Protein AF-0000000065798204 (afdb_homodimer)

Secondary structure (DSSP, 8-state):
-----EEEEEEEEEEEEEEEEESEEEEEETTEEEEEETTPPPEEEEEEEEEEEEE-GGG-EEEEEE-SEEEEEETTEEEEEESSEEEGGG--HHHHHHHHHHHHHHHHH--SHHHHHHHHHHHHHHHHHHHHHHHHHHH-/-----EEEEEEEEEEEEEEEEESEEEEEETTEEEEEETTPPPEEEEEEEEEEEEE-GGG-EEEEEE-SEEEEEETTEEEEEESSEEEGGG--HHHHHHHHHHHHHHHHH--SHHHHHHHHHHHHHHHHHHHHHHHHHHH-

Organism: Vibrio alginolyticus (NCBI:txid663)

Structure (mmCIF, N/CA/C/O backbone):
data_AF-0000000065798204-model_v1
#
loop_
_entity.id
_entity.type
_entity.pdbx_description
1 polymer 'ATP synthase epsilon chain'
#
loop_
_atom_site.group_PDB
_atom_site.id
_atom_site.type_symbol
_atom_site.label_atom_id
_atom_site.label_alt_id
_atom_site.label_comp_id
_atom_site.label_asym_id
_atom_site.label_entity_id
_atom_site.label_seq_id
_atom_site.pdbx_PDB_ins_code
_atom_site.Cartn_x
_atom_site.Cartn_y
_atom_site.Cartn_z
_atom_site.occupancy
_atom_site.B_iso_or_equiv
_atom_site.auth_seq_id
_atom_site.auth_comp_id
_atom_site.auth_asym_id
_atom_site.auth_atom_id
_atom_site.pdbx_PDB_model_num
ATOM 1 N N . MET A 1 1 ? -14.617 -29.703 9.68 1 47.91 1 MET A N 1
ATOM 2 C CA . MET A 1 1 ? -14.297 -28.656 10.641 1 47.91 1 MET A CA 1
ATOM 3 C C . MET A 1 1 ? -14.023 -27.344 9.93 1 47.91 1 MET A C 1
ATOM 5 O O . MET A 1 1 ? -13.547 -27.328 8.797 1 47.91 1 MET A O 1
ATOM 9 N N . ALA A 1 2 ? -14.711 -26.281 10.328 1 62.34 2 ALA A N 1
ATOM 10 C CA . ALA A 1 2 ? -14.625 -25.016 9.602 1 62.34 2 ALA A CA 1
ATOM 11 C C . ALA A 1 2 ? -13.18 -24.547 9.492 1 62.34 2 ALA A C 1
ATOM 13 O O . ALA A 1 2 ? -12.406 -24.672 10.438 1 62.34 2 ALA A O 1
ATOM 14 N N . ALA A 1 3 ? -12.602 -24.5 8.297 1 76.5 3 ALA A N 1
ATOM 15 C CA . ALA A 1 3 ? -11.203 -24.125 8.109 1 76.5 3 ALA A CA 1
ATOM 16 C C . ALA A 1 3 ? -10.891 -22.812 8.828 1 76.5 3 ALA A C 1
ATOM 18 O O . ALA A 1 3 ? -11.734 -21.922 8.898 1 76.5 3 ALA A O 1
ATOM 19 N N . ILE A 1 4 ? -9.828 -22.812 9.664 1 86 4 ILE A N 1
ATOM 20 C CA . ILE A 1 4 ? -9.398 -21.594 10.352 1 86 4 ILE A CA 1
ATOM 21 C C . ILE A 1 4 ? -8.898 -20.578 9.336 1 86 4 ILE A C 1
ATOM 23 O O . ILE A 1 4 ? -8.102 -20.906 8.461 1 86 4 ILE A O 1
ATOM 27 N N . THR A 1 5 ? -9.516 -19.406 9.336 1 91.5 5 THR A N 1
ATOM 28 C CA . THR A 1 5 ? -9.164 -18.375 8.375 1 91.5 5 THR A CA 1
ATOM 29 C C . THR A 1 5 ? -8.555 -17.172 9.086 1 91.5 5 THR A C 1
ATOM 31 O O . THR A 1 5 ? -8.594 -17.078 10.32 1 91.5 5 THR A O 1
ATOM 34 N N . PHE A 1 6 ? -7.867 -16.391 8.336 1 90.38 6 PHE A N 1
ATOM 35 C CA . PHE A 1 6 ? -7.355 -15.086 8.766 1 90.38 6 PHE A CA 1
ATOM 36 C C . PHE A 1 6 ? -7.512 -14.047 7.66 1 90.38 6 PHE A C 1
ATOM 38 O O . PHE A 1 6 ? -7.797 -14.398 6.512 1 90.38 6 PHE A O 1
ATOM 45 N N . HIS A 1 7 ? -7.402 -12.797 7.988 1 90.62 7 HIS A N 1
ATOM 46 C CA . HIS A 1 7 ? -7.66 -11.719 7.043 1 90.62 7 HIS A CA 1
ATOM 47 C C . HIS A 1 7 ? -6.418 -11.391 6.227 1 90.62 7 HIS A C 1
ATOM 49 O O . HIS A 1 7 ? -5.312 -11.312 6.77 1 90.62 7 HIS A O 1
ATOM 55 N N . LEU A 1 8 ? -6.598 -11.211 4.934 1 93 8 LEU A N 1
ATOM 56 C CA . LEU A 1 8 ? -5.531 -10.828 4.016 1 93 8 LEU A CA 1
ATOM 57 C C . LEU A 1 8 ? -5.922 -9.586 3.221 1 93 8 LEU A C 1
ATOM 59 O O . LEU A 1 8 ? -7.043 -9.492 2.719 1 93 8 LEU A O 1
ATOM 63 N N . ASP A 1 9 ? -4.984 -8.695 3.152 1 88.69 9 ASP A N 1
ATOM 64 C CA . ASP A 1 9 ? -5.062 -7.566 2.229 1 88.69 9 ASP A CA 1
ATOM 65 C C . ASP A 1 9 ? -3.898 -7.582 1.241 1 88.69 9 ASP A C 1
ATOM 67 O O . ASP A 1 9 ? -2.742 -7.754 1.638 1 88.69 9 ASP A O 1
ATOM 71 N N . VAL A 1 10 ? -4.215 -7.473 -0.058 1 91.38 10 VAL A N 1
ATOM 72 C CA . VAL A 1 10 ? -3.217 -7.262 -1.1 1 91.38 10 VAL A CA 1
ATOM 73 C C . VAL A 1 10 ? -3.424 -5.891 -1.742 1 91.38 10 VAL A C 1
ATOM 75 O O . VAL A 1 10 ? -4.469 -5.629 -2.34 1 91.38 10 VAL A O 1
ATOM 78 N N . VAL A 1 11 ? -2.395 -5.086 -1.608 1 85.44 11 VAL A N 1
ATOM 79 C CA . VAL A 1 11 ? -2.514 -3.697 -2.043 1 85.44 11 VAL A CA 1
ATOM 80 C C . VAL A 1 11 ? -1.451 -3.391 -3.096 1 85.44 11 VAL A C 1
ATOM 82 O O . VAL A 1 11 ? -0.302 -3.822 -2.971 1 85.44 11 VAL A O 1
ATOM 85 N N . SER A 1 12 ? -1.906 -2.846 -4.164 1 81.81 12 SER A N 1
ATOM 86 C CA . SER A 1 12 ? -0.991 -2.279 -5.148 1 81.81 12 SER A CA 1
ATOM 87 C C . SER A 1 12 ? -0.583 -0.859 -4.773 1 81.81 12 SER A C 1
ATOM 89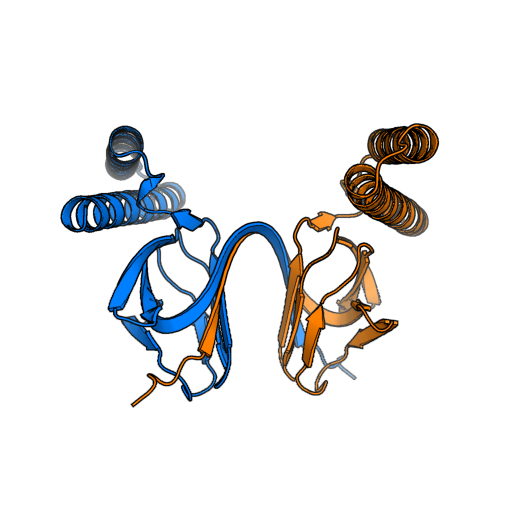 O O . SER A 1 12 ? -1.413 0.052 -4.777 1 81.81 12 SER A O 1
ATOM 91 N N . ALA A 1 13 ? 0.691 -0.908 -4.352 1 74.94 13 ALA A N 1
ATOM 92 C CA . ALA A 1 13 ? 1.221 0.387 -3.932 1 74.94 13 ALA A CA 1
ATOM 93 C C . ALA A 1 13 ? 1.792 1.156 -5.121 1 74.94 13 ALA A C 1
ATOM 95 O O . ALA A 1 13 ? 2.541 0.6 -5.926 1 74.94 13 ALA A O 1
ATOM 96 N N . GLU A 1 14 ? 1.204 2.066 -5.469 1 65.94 14 GLU A N 1
ATOM 97 C CA . GLU A 1 14 ? 1.688 2.824 -6.621 1 65.94 14 GLU A CA 1
ATOM 98 C C . GLU A 1 14 ? 3.006 3.525 -6.305 1 65.94 14 GLU A C 1
ATOM 100 O O . GLU A 1 14 ? 3.955 3.455 -7.086 1 65.94 14 GLU A O 1
ATOM 105 N N . LYS A 1 15 ? 3.008 4.176 -5.184 1 74.12 15 LYS A N 1
ATOM 106 C CA . LYS A 1 15 ? 4.176 5.008 -4.914 1 74.12 15 LYS A CA 1
ATOM 107 C C . LYS A 1 15 ? 4.492 5.043 -3.422 1 74.12 15 LYS A C 1
ATOM 109 O O . LYS A 1 15 ? 3.586 5.152 -2.594 1 74.12 15 LYS A O 1
ATOM 114 N N . LYS A 1 16 ? 5.734 4.723 -3.131 1 78.94 16 LYS A N 1
ATOM 115 C CA . LYS A 1 16 ? 6.23 5.031 -1.792 1 78.94 16 LYS A CA 1
ATOM 116 C C . LYS A 1 16 ? 6.527 6.52 -1.648 1 78.94 16 LYS A C 1
ATOM 118 O O . LYS A 1 16 ? 7.566 7 -2.111 1 78.94 16 LYS A O 1
ATOM 123 N N . ILE A 1 17 ? 5.727 7.199 -0.927 1 86.12 17 ILE A N 1
ATOM 124 C CA . ILE A 1 17 ? 5.816 8.648 -0.823 1 86.12 17 ILE A CA 1
ATOM 125 C C . ILE A 1 17 ? 6.902 9.031 0.183 1 86.12 17 ILE A C 1
ATOM 127 O O . ILE A 1 17 ? 7.566 10.055 0.034 1 86.12 17 ILE A O 1
ATOM 131 N N . PHE A 1 18 ? 7.062 8.141 1.196 1 89.62 18 PHE A N 1
ATOM 132 C CA . PHE A 1 18 ? 8.055 8.367 2.24 1 89.62 18 PHE A CA 1
ATOM 133 C C . PHE A 1 18 ? 8.555 7.039 2.803 1 89.62 18 PHE A C 1
ATOM 135 O O . PHE A 1 18 ? 7.777 6.105 2.998 1 89.62 18 PHE A O 1
ATOM 142 N N . SER A 1 19 ? 9.828 6.953 2.996 1 88.75 19 SER A N 1
ATOM 143 C CA . SER A 1 19 ? 10.469 5.844 3.695 1 88.75 19 SER A CA 1
ATOM 144 C C . SER A 1 19 ? 11.734 6.301 4.414 1 88.75 19 SER A C 1
ATOM 146 O O . SER A 1 19 ? 12.688 6.746 3.777 1 88.75 19 SER A O 1
ATOM 148 N N . GLY A 1 20 ? 11.648 6.199 5.738 1 88.75 20 GLY A N 1
ATOM 149 C CA . GLY A 1 20 ? 12.82 6.656 6.469 1 88.75 20 GLY A CA 1
ATOM 150 C C . GLY A 1 20 ? 12.617 6.668 7.973 1 88.75 20 GLY A C 1
ATOM 151 O O . GLY A 1 20 ? 11.586 6.223 8.469 1 88.75 20 GLY A O 1
ATOM 152 N N . ARG A 1 21 ? 13.688 7.133 8.68 1 90.94 21 ARG A N 1
ATOM 153 C CA . ARG A 1 21 ? 13.656 7.246 10.133 1 90.94 21 ARG A CA 1
ATOM 154 C C . ARG A 1 21 ? 12.984 8.547 10.562 1 90.94 21 ARG A C 1
ATOM 156 O O . ARG A 1 21 ? 13.211 9.602 9.961 1 90.94 21 ARG A O 1
ATOM 163 N N . VAL A 1 22 ? 12.109 8.406 11.586 1 95.44 22 VAL A N 1
ATOM 164 C CA . VAL A 1 22 ? 11.398 9.586 12.062 1 95.44 22 VAL A CA 1
ATOM 165 C C . VAL A 1 22 ? 11.398 9.609 13.586 1 95.44 22 VAL A C 1
ATOM 167 O O . VAL A 1 22 ? 11.5 8.562 14.234 1 95.44 22 VAL A O 1
ATOM 170 N N . GLU A 1 23 ? 11.328 10.766 14.125 1 95 23 GLU A N 1
ATOM 171 C CA . GLU A 1 23 ? 11.156 10.906 15.562 1 95 23 GLU A CA 1
ATOM 172 C C . GLU A 1 23 ? 9.695 10.688 15.969 1 95 23 GLU A C 1
ATOM 174 O O . GLU A 1 23 ? 9.422 10.023 16.969 1 95 23 GLU A O 1
ATOM 179 N N . THR A 1 24 ? 8.828 11.297 15.203 1 95.44 24 THR A N 1
ATOM 180 C CA . THR A 1 24 ? 7.395 11.172 15.445 1 95.44 24 THR A CA 1
ATOM 181 C C . THR A 1 24 ? 6.609 11.344 14.148 1 95.44 24 THR A C 1
ATOM 183 O O . THR A 1 24 ? 7.137 11.852 13.164 1 95.44 24 THR A O 1
ATOM 186 N N . PHE A 1 25 ? 5.449 10.805 14.156 1 96.5 25 PHE A N 1
ATOM 187 C CA . PHE A 1 25 ? 4.48 11.242 13.156 1 96.5 25 PHE A CA 1
ATOM 188 C C . PHE A 1 25 ? 3.072 11.25 13.742 1 96.5 25 PHE A C 1
ATOM 190 O O . PHE A 1 25 ? 2.812 10.617 14.766 1 96.5 25 PHE A O 1
ATOM 197 N N . GLN A 1 26 ? 2.256 12.094 13.086 1 96.25 26 GLN A N 1
ATOM 198 C CA . GLN A 1 26 ? 0.856 12.234 13.477 1 96.25 26 GLN A CA 1
ATOM 199 C C . GLN A 1 26 ? -0.07 11.938 12.297 1 96.25 26 GLN A C 1
ATOM 201 O O . GLN A 1 26 ? 0.212 12.328 11.164 1 96.25 26 GLN A O 1
ATOM 206 N N . VAL A 1 27 ? -1.134 11.312 12.602 1 95.69 27 VAL A N 1
ATOM 207 C CA . VAL A 1 27 ? -2.139 11.008 11.586 1 95.69 27 VAL A CA 1
ATOM 208 C C . VAL A 1 27 ? -3.529 11.016 12.219 1 95.69 27 VAL A C 1
ATOM 210 O O . VAL A 1 27 ? -3.666 10.852 13.43 1 95.69 27 VAL A O 1
ATOM 213 N N . THR A 1 28 ? -4.477 11.25 11.398 1 91.31 28 THR A N 1
ATOM 214 C CA . THR A 1 28 ? -5.84 11.258 11.914 1 91.31 28 THR A CA 1
ATOM 215 C C . THR A 1 28 ? -6.484 9.883 11.758 1 91.31 28 THR A C 1
ATOM 217 O O . THR A 1 28 ? -6.828 9.477 10.641 1 91.31 28 THR A O 1
ATOM 220 N N . GLY A 1 29 ? -6.664 9.25 12.883 1 90.44 29 GLY A N 1
ATOM 221 C CA . GLY A 1 29 ? -7.355 7.969 12.875 1 90.44 29 GLY A CA 1
ATOM 222 C C . GLY A 1 29 ? -8.867 8.109 12.914 1 90.44 29 GLY A C 1
ATOM 223 O O . GLY A 1 29 ? -9.391 9.211 13.055 1 90.44 29 GLY A O 1
ATOM 224 N N . SER A 1 30 ? -9.516 6.941 12.82 1 85.19 30 SER A N 1
ATOM 225 C CA . SER A 1 30 ? -10.977 6.914 12.852 1 85.19 30 SER A CA 1
ATOM 226 C C . SER A 1 30 ? -11.508 7.43 14.188 1 85.19 30 SER A C 1
ATOM 228 O O . SER A 1 30 ? -12.586 8.023 14.242 1 85.19 30 SER A O 1
ATOM 230 N N . GLU A 1 31 ? -10.688 7.23 15.188 1 85.19 31 GLU A N 1
ATOM 231 C CA . GLU A 1 31 ? -11.148 7.617 16.516 1 85.19 31 GLU A CA 1
ATOM 232 C C . GLU A 1 31 ? -10.508 8.93 16.969 1 85.19 31 GLU A C 1
ATOM 234 O O . GLU A 1 31 ? -10.703 9.367 18.094 1 85.19 31 GLU A O 1
ATOM 239 N N . GLY A 1 32 ? -9.766 9.461 16.125 1 87.75 32 GLY A N 1
ATOM 240 C CA . GLY A 1 32 ? -9.133 10.727 16.469 1 87.75 32 GLY A CA 1
ATOM 241 C C . GLY A 1 32 ? -7.691 10.82 16.016 1 87.75 32 GLY A C 1
ATOM 242 O O . GLY A 1 32 ? -7.23 10 15.219 1 87.75 32 GLY A O 1
ATOM 243 N N . GLU A 1 33 ? -7.094 11.805 16.594 1 91.19 33 GLU A N 1
ATOM 244 C CA . GLU A 1 33 ? -5.707 12.07 16.234 1 91.19 33 GLU A CA 1
ATOM 245 C C . GLU A 1 33 ? -4.758 11.109 16.938 1 91.19 33 GLU A C 1
ATOM 247 O O . GLU A 1 33 ? -4.891 10.875 18.141 1 91.19 33 GLU A O 1
ATOM 252 N N . LEU A 1 34 ? -3.809 10.602 16.234 1 93.94 34 LEU A N 1
ATOM 253 C CA . LEU A 1 34 ? -2.795 9.695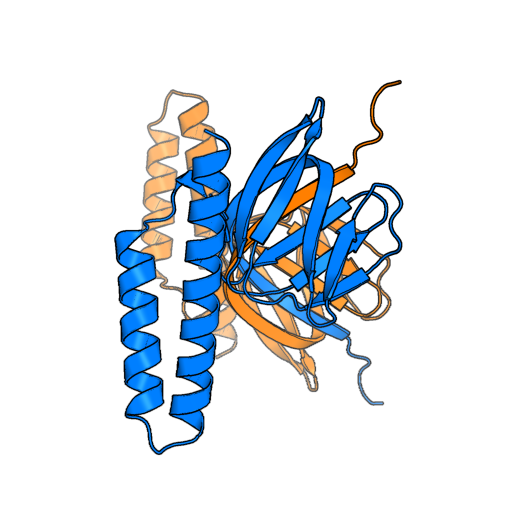 16.766 1 93.94 34 LEU A CA 1
ATOM 254 C C . LEU A 1 34 ? -1.406 10.32 16.672 1 93.94 34 LEU A C 1
ATOM 256 O O . LEU A 1 34 ? -0.981 10.75 15.594 1 93.94 34 LEU A O 1
ATOM 260 N N . GLY A 1 35 ? -0.744 10.445 17.734 1 95.12 35 GLY A N 1
ATOM 261 C CA . GLY A 1 35 ? 0.666 10.797 17.797 1 95.12 35 GLY A CA 1
ATOM 262 C C . GLY A 1 35 ? 1.561 9.617 18.125 1 95.12 35 GLY A C 1
ATOM 263 O O . GLY A 1 35 ? 1.497 9.078 19.234 1 95.12 35 GLY A O 1
ATOM 264 N N . ILE A 1 36 ? 2.361 9.258 17.234 1 95.19 36 ILE A N 1
ATOM 265 C CA . ILE A 1 36 ? 3.123 8.016 17.359 1 95.19 36 ILE A CA 1
ATOM 266 C C . ILE A 1 36 ? 4.598 8.344 17.594 1 95.19 36 ILE A C 1
ATOM 268 O O . ILE A 1 36 ? 5.172 9.188 16.906 1 95.19 36 ILE A O 1
ATOM 272 N N . PHE A 1 37 ? 5.18 7.664 18.547 1 92.62 37 PHE A N 1
ATOM 273 C CA . PHE A 1 37 ? 6.598 7.723 18.906 1 92.62 37 PHE A CA 1
ATOM 274 C C . PHE A 1 37 ? 7.203 6.324 18.938 1 92.62 37 PHE A C 1
ATOM 276 O O . PHE A 1 37 ? 6.484 5.328 18.844 1 92.62 37 PHE A O 1
ATOM 283 N N . HIS A 1 38 ? 8.492 6.281 18.969 1 90.75 38 HIS A N 1
ATOM 284 C CA . HIS A 1 38 ? 9.148 4.992 19.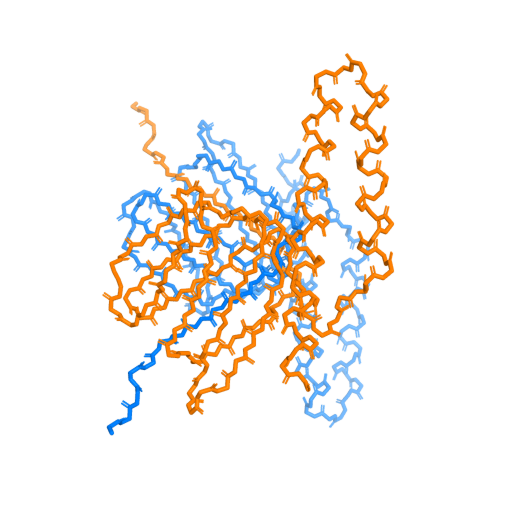141 1 90.75 38 HIS A CA 1
ATOM 285 C C . HIS A 1 38 ? 8.602 4.25 20.359 1 90.75 38 HIS A C 1
ATOM 287 O O . HIS A 1 38 ? 8.359 4.855 21.406 1 90.75 38 HIS A O 1
ATOM 293 N N . GLY A 1 39 ? 8.414 2.916 20.266 1 89.62 39 GLY A N 1
ATOM 294 C CA . GLY A 1 39 ? 7.934 2.104 21.375 1 89.62 39 GLY A CA 1
ATOM 295 C C . GLY A 1 39 ? 6.426 2.121 21.516 1 89.62 39 GLY A C 1
ATOM 296 O O . GLY A 1 39 ? 5.883 1.621 22.5 1 89.62 39 GLY A O 1
ATOM 297 N N . HIS A 1 40 ? 5.805 2.725 20.594 1 90.88 40 HIS A N 1
ATOM 298 C CA . HIS A 1 40 ? 4.348 2.746 20.625 1 90.88 40 HIS A CA 1
ATOM 299 C C . HIS A 1 40 ? 3.773 1.334 20.625 1 90.88 40 HIS A C 1
ATOM 301 O O . HIS A 1 40 ? 4.305 0.448 19.953 1 90.88 40 HIS A O 1
ATOM 307 N N . THR A 1 41 ? 2.715 1.159 21.328 1 90.25 41 THR A N 1
ATOM 308 C CA . THR A 1 41 ? 2.033 -0.131 21.344 1 90.25 41 THR A CA 1
ATOM 309 C C . THR A 1 41 ? 1.522 -0.494 19.953 1 90.25 41 THR A C 1
ATOM 311 O O . THR A 1 41 ? 1.086 0.377 19.203 1 90.25 41 THR A O 1
ATOM 314 N N . PRO A 1 42 ? 1.6 -1.752 19.656 1 87.31 42 PRO A N 1
ATOM 315 C CA . PRO A 1 42 ? 1.083 -2.182 18.359 1 87.31 42 PRO A CA 1
ATOM 316 C C . PRO A 1 42 ? -0.36 -1.742 18.109 1 87.31 42 PRO A C 1
ATOM 318 O O . PRO A 1 42 ? -1.177 -1.77 19.031 1 87.31 42 PRO A O 1
ATOM 321 N N . LEU A 1 43 ? -0.591 -1.279 16.891 1 83.94 43 LEU A N 1
ATOM 322 C CA . LEU A 1 43 ? -1.916 -0.78 16.547 1 83.94 43 LEU A CA 1
ATOM 323 C C . LEU A 1 43 ? -2.172 -0.922 15.047 1 83.94 43 LEU A C 1
ATOM 325 O O . LEU A 1 43 ? -1.269 -0.709 14.242 1 83.94 43 LEU A O 1
ATOM 329 N N . LEU A 1 44 ? -3.363 -1.387 14.688 1 83.12 44 LEU A N 1
ATOM 330 C CA . LEU A 1 44 ? -3.883 -1.377 13.328 1 83.12 44 LEU A CA 1
ATOM 331 C C . LEU A 1 44 ? -5.238 -0.679 13.266 1 83.12 44 LEU A C 1
ATOM 333 O O . LEU A 1 44 ? -6.195 -1.117 13.906 1 83.12 44 LEU A O 1
ATOM 337 N N . THR A 1 45 ? -5.297 0.421 12.57 1 86.69 45 THR A N 1
ATOM 338 C CA . THR A 1 45 ? -6.555 1.159 12.547 1 86.69 45 THR A CA 1
ATOM 339 C C . THR A 1 45 ? -6.73 1.884 11.211 1 86.69 45 THR A C 1
ATOM 341 O O . THR A 1 45 ? -5.75 2.145 10.508 1 86.69 45 THR A O 1
ATOM 344 N N . ALA A 1 46 ? -8 2.158 10.945 1 87.31 46 ALA A N 1
ATOM 345 C CA . ALA A 1 46 ? -8.312 2.965 9.766 1 87.31 46 ALA A CA 1
ATOM 346 C C . ALA A 1 46 ? -7.973 4.434 10.008 1 87.31 46 ALA A C 1
ATOM 348 O O . ALA A 1 46 ? -7.996 4.906 11.141 1 87.31 46 ALA A O 1
ATOM 349 N N . ILE A 1 47 ? -7.605 5.129 8.961 1 90.56 47 ILE A N 1
ATOM 350 C CA . ILE A 1 47 ? -7.355 6.566 9.047 1 90.56 47 ILE A CA 1
ATOM 351 C C . ILE A 1 47 ? -8.32 7.309 8.125 1 90.56 47 ILE A C 1
ATOM 353 O O . ILE A 1 47 ? -8.727 6.781 7.09 1 90.56 47 ILE A O 1
ATOM 357 N N . LYS A 1 48 ? -8.68 8.508 8.5 1 87.94 48 LYS A N 1
ATOM 358 C CA . LYS A 1 48 ? -9.539 9.406 7.727 1 87.94 48 LYS A CA 1
ATOM 359 C C . LYS A 1 48 ? -8.719 10.289 6.789 1 87.94 48 LYS A C 1
ATOM 361 O O . LYS A 1 48 ? -7.5 10.398 6.941 1 87.94 48 LYS A O 1
ATOM 366 N N . PRO A 1 49 ? -9.492 10.805 5.727 1 89.06 49 PRO A N 1
ATOM 367 C CA . PRO A 1 49 ? -8.758 11.797 4.941 1 89.06 49 PRO A CA 1
ATOM 368 C C . PRO A 1 49 ? -8.125 12.883 5.805 1 89.06 49 PRO A C 1
ATOM 370 O O . PRO A 1 49 ? -8.75 13.375 6.746 1 89.06 49 PRO A O 1
ATOM 373 N N . GLY A 1 50 ? -6.938 13.219 5.562 1 90.88 50 GLY A N 1
ATOM 374 C CA . GLY A 1 50 ? -6.18 14.18 6.348 1 90.88 50 GLY A CA 1
ATOM 375 C C . GLY A 1 50 ? -4.723 14.258 5.941 1 90.88 50 GLY A C 1
ATOM 376 O O . GLY A 1 50 ? -4.406 14.336 4.754 1 90.88 50 GLY A O 1
ATOM 377 N N . MET A 1 51 ? -3.893 14.352 6.992 1 90.69 51 MET A N 1
ATOM 378 C CA . MET A 1 51 ? -2.467 14.484 6.707 1 90.69 51 MET A CA 1
ATOM 379 C C . MET A 1 51 ? -1.641 13.578 7.613 1 90.69 51 MET A C 1
ATOM 381 O O . MET A 1 51 ? -2.1 13.18 8.688 1 90.69 51 MET A O 1
ATOM 385 N N . VAL A 1 52 ? -0.521 13.203 7.148 1 95.19 52 VAL A N 1
ATOM 386 C CA . VAL A 1 52 ? 0.564 12.656 7.953 1 95.19 52 VAL A CA 1
ATOM 387 C C . VAL A 1 52 ? 1.634 13.719 8.18 1 95.19 52 VAL A C 1
ATOM 389 O O . VAL A 1 52 ? 2.303 14.148 7.234 1 95.19 52 VAL A O 1
ATOM 392 N N . ARG A 1 53 ? 1.736 14.141 9.383 1 94.62 53 ARG A N 1
ATOM 393 C CA . ARG A 1 53 ? 2.801 15.078 9.742 1 94.62 53 ARG A CA 1
ATOM 394 C C . ARG A 1 53 ? 4.012 14.336 10.297 1 94.62 53 ARG A C 1
ATOM 396 O O . ARG A 1 53 ? 3.932 13.695 11.352 1 94.62 53 ARG A O 1
ATOM 403 N N . ILE A 1 54 ? 5.066 14.445 9.664 1 95.62 54 ILE A N 1
ATOM 404 C CA . ILE A 1 54 ? 6.281 13.703 9.984 1 95.62 54 ILE A CA 1
ATOM 405 C C . ILE A 1 54 ? 7.32 14.648 10.586 1 95.62 54 ILE A C 1
ATOM 407 O O . ILE A 1 54 ? 7.562 15.734 10.047 1 95.62 54 ILE A O 1
ATOM 411 N N . VAL A 1 55 ? 7.855 14.242 11.664 1 95.06 55 VAL A N 1
ATOM 412 C CA . VAL A 1 55 ? 9 14.945 12.242 1 95.06 55 VAL A CA 1
ATOM 413 C C . VAL A 1 55 ? 10.242 14.062 12.164 1 95.06 55 VAL A C 1
ATOM 415 O O . VAL A 1 55 ? 10.305 13.008 12.797 1 95.06 55 VAL A O 1
ATOM 418 N N . LYS A 1 56 ? 11.109 14.523 11.383 1 93.06 56 LYS A N 1
ATOM 419 C CA . LYS A 1 56 ? 12.367 13.805 11.195 1 93.06 56 LYS A CA 1
ATOM 420 C C . LYS A 1 56 ? 13.375 14.172 12.281 1 93.06 56 LYS A C 1
ATOM 422 O O . LYS A 1 56 ? 13.055 14.922 13.203 1 93.06 56 LYS A O 1
ATOM 427 N N . GLN A 1 57 ? 14.484 13.422 12.055 1 86.88 57 GLN A N 1
ATOM 428 C CA . GLN A 1 57 ? 15.562 13.781 12.961 1 86.88 57 GLN A CA 1
ATOM 429 C C . GLN A 1 57 ? 15.938 15.258 12.812 1 86.88 57 GLN A C 1
ATOM 431 O O . GLN A 1 57 ? 15.859 15.812 11.719 1 86.88 57 GLN A O 1
ATOM 436 N N . HIS A 1 58 ? 16.281 16.031 13.859 1 85.5 58 HIS A N 1
ATOM 437 C CA . HIS A 1 58 ? 16.734 17.422 13.914 1 85.5 58 HIS A CA 1
ATOM 438 C C . HIS A 1 58 ? 15.57 18.391 13.711 1 85.5 58 HIS A C 1
ATOM 440 O O . HIS A 1 58 ? 15.773 19.547 13.328 1 85.5 58 HIS A O 1
ATOM 446 N N . GLY A 1 59 ? 14.383 17.938 13.633 1 85.56 59 GLY A N 1
ATOM 447 C CA . GLY A 1 59 ? 13.219 18.812 13.734 1 85.56 59 GLY A CA 1
ATOM 448 C C . GLY A 1 59 ? 12.602 19.141 12.383 1 85.56 59 GLY A C 1
ATOM 449 O O . GLY A 1 59 ? 11.609 19.859 12.312 1 85.56 59 GLY A O 1
ATOM 450 N N . HIS A 1 60 ? 13.164 18.609 11.289 1 88.81 60 HIS A N 1
ATOM 451 C CA . HIS A 1 60 ? 12.578 18.859 9.977 1 88.81 60 HIS A CA 1
ATOM 452 C C . HIS A 1 60 ? 11.203 18.203 9.852 1 88.81 60 HIS A C 1
ATOM 454 O O . HIS A 1 60 ? 11.047 17.016 10.195 1 88.81 60 HIS A O 1
ATOM 460 N N . GLU A 1 61 ? 10.242 19 9.359 1 91.56 61 GLU A N 1
ATOM 461 C CA . GLU A 1 61 ? 8.875 18.516 9.242 1 91.56 61 GLU A CA 1
ATOM 462 C C . GLU A 1 61 ? 8.484 18.297 7.785 1 91.56 61 GLU A C 1
ATOM 464 O O . GLU A 1 61 ? 8.898 19.062 6.91 1 91.56 61 GLU A O 1
ATOM 469 N N . GLU A 1 62 ? 7.77 17.266 7.547 1 91.94 62 GLU A N 1
ATOM 470 C CA . GLU A 1 62 ? 7.156 17 6.25 1 91.94 62 GLU A CA 1
ATOM 471 C C . GLU A 1 62 ? 5.676 16.656 6.402 1 91.94 62 GLU A C 1
ATOM 473 O O . GLU A 1 62 ? 5.281 15.969 7.348 1 91.94 62 GLU A O 1
ATOM 478 N N . ILE A 1 63 ? 4.875 17.188 5.504 1 92.06 63 ILE A N 1
ATOM 479 C CA . ILE A 1 63 ? 3.436 16.938 5.543 1 92.06 63 ILE A CA 1
ATOM 480 C C . ILE A 1 63 ? 3.004 16.203 4.281 1 92.06 63 ILE A C 1
ATOM 482 O O . ILE A 1 63 ? 3.348 16.594 3.168 1 92.06 63 ILE A O 1
ATOM 486 N N . ILE A 1 64 ? 2.309 15.141 4.488 1 92.81 64 ILE A N 1
ATOM 487 C CA . ILE A 1 64 ? 1.782 14.328 3.398 1 92.81 64 ILE A CA 1
ATOM 488 C C . ILE A 1 64 ? 0.26 14.25 3.502 1 92.81 64 ILE A C 1
ATOM 490 O O . ILE A 1 64 ? -0.282 13.961 4.57 1 92.81 64 ILE A O 1
ATOM 494 N N . TYR A 1 65 ? -0.406 14.539 2.455 1 90.94 65 TYR A N 1
ATOM 495 C CA . TYR A 1 65 ? -1.844 14.305 2.363 1 90.94 65 TYR A CA 1
ATOM 496 C C . TYR A 1 65 ? -2.15 12.82 2.234 1 90.94 65 TYR A C 1
ATOM 498 O O . TYR A 1 65 ? -1.471 12.102 1.499 1 90.94 65 TYR A O 1
ATOM 506 N N . VAL A 1 66 ? -3.164 12.375 2.938 1 91.12 66 VAL A N 1
ATOM 507 C CA . VAL A 1 66 ? -3.697 11.031 2.738 1 91.12 66 VAL A CA 1
ATOM 508 C C . VAL A 1 66 ? -5.219 11.094 2.602 1 91.12 66 VAL A C 1
ATOM 510 O O . VAL A 1 66 ? -5.879 11.859 3.309 1 91.12 66 VAL A O 1
ATOM 513 N N . SER A 1 67 ? -5.805 10.359 1.669 1 87.31 67 SER A N 1
ATOM 514 C CA . SER A 1 67 ? -7.242 10.383 1.419 1 87.31 67 SER A CA 1
ATOM 515 C C . SER A 1 67 ? -7.977 9.391 2.314 1 87.31 67 SER A C 1
ATOM 517 O O . SER A 1 67 ? -9.195 9.266 2.24 1 87.31 67 SER A O 1
ATOM 519 N N . GLY A 1 68 ? -7.336 8.703 3.076 1 87.44 68 GLY A N 1
ATOM 520 C CA . GLY A 1 68 ? -7.797 7.59 3.895 1 87.44 68 GLY A CA 1
ATOM 521 C C . GLY A 1 68 ? -6.918 6.359 3.781 1 87.44 68 GLY A C 1
ATOM 522 O O . GLY A 1 68 ? -5.816 6.426 3.229 1 87.44 68 GLY A O 1
ATOM 523 N N . GLY A 1 69 ? -7.359 5.297 4.531 1 86.19 69 GLY A N 1
ATOM 524 C CA . GLY A 1 69 ? -6.586 4.07 4.484 1 86.19 69 GLY A CA 1
ATOM 525 C C . GLY A 1 69 ? -6.406 3.426 5.848 1 86.19 69 GLY A C 1
ATOM 526 O O . GLY A 1 69 ? -7.336 3.4 6.656 1 86.19 69 GLY A O 1
ATOM 527 N N . MET A 1 70 ? -5.129 2.811 5.961 1 85.12 70 MET A N 1
ATOM 528 C CA . MET A 1 70 ? -4.816 2.111 7.203 1 85.12 70 MET A CA 1
ATOM 529 C C . MET A 1 70 ? -3.414 2.469 7.688 1 85.12 70 MET A C 1
ATOM 531 O O . MET A 1 70 ? -2.539 2.801 6.887 1 85.12 70 MET A O 1
ATOM 535 N N . VAL A 1 71 ? -3.307 2.348 9.055 1 88.81 71 VAL A N 1
ATOM 536 C CA . VAL A 1 71 ? -1.976 2.502 9.633 1 88.81 71 VAL A CA 1
ATOM 537 C C . VAL A 1 71 ? -1.668 1.317 10.547 1 88.81 71 VAL A C 1
ATOM 539 O O . VAL A 1 71 ? -2.539 0.853 11.289 1 88.81 71 VAL A O 1
ATOM 542 N N . GLU A 1 72 ? -0.548 0.791 10.281 1 85.12 72 GLU A N 1
ATOM 543 C CA . GLU A 1 72 ? -0.026 -0.263 11.141 1 85.12 72 GLU A CA 1
ATOM 544 C C . GLU A 1 72 ? 1.184 0.222 11.938 1 85.12 72 GLU A C 1
ATOM 546 O O . GLU A 1 72 ? 2.168 0.686 11.359 1 85.12 72 GLU A O 1
ATOM 551 N N . ILE A 1 73 ? 1.065 0.053 13.273 1 89.75 73 ILE A N 1
ATOM 552 C CA . ILE A 1 73 ? 2.125 0.503 14.172 1 89.75 73 ILE A CA 1
ATOM 553 C C . ILE A 1 73 ? 2.697 -0.69 14.93 1 89.75 73 ILE A C 1
ATOM 555 O O . ILE A 1 73 ? 1.95 -1.484 15.508 1 89.75 73 ILE A O 1
ATOM 559 N N . GLN A 1 74 ? 3.949 -0.837 14.82 1 82.5 74 GLN A N 1
ATOM 560 C CA . GLN A 1 74 ? 4.75 -1.708 15.68 1 82.5 74 GLN A CA 1
ATOM 561 C C . GLN A 1 74 ? 5.82 -0.915 16.422 1 82.5 74 GLN A C 1
ATOM 563 O O . GLN A 1 74 ? 6.133 0.218 16.047 1 82.5 74 GLN A O 1
ATOM 568 N N . PRO A 1 75 ? 6.301 -1.382 17.531 1 84.69 75 PRO A N 1
ATOM 569 C CA . PRO A 1 75 ? 7.246 -0.626 18.359 1 84.69 75 PRO A CA 1
ATOM 570 C C . PRO A 1 75 ? 8.422 -0.077 17.562 1 84.69 75 PRO A C 1
ATOM 572 O O . PRO A 1 75 ? 8.914 1.016 17.844 1 84.69 75 PRO A O 1
ATOM 575 N N . GLY A 1 76 ? 8.859 -0.694 16.484 1 84.69 76 GLY A N 1
ATOM 576 C CA . GLY A 1 76 ? 10.039 -0.238 15.773 1 84.69 76 GLY A CA 1
ATOM 577 C C . GLY A 1 76 ? 9.742 0.222 14.359 1 84.69 76 GLY A C 1
ATOM 578 O O . GLY A 1 76 ? 10.625 0.727 13.664 1 84.69 76 GLY A O 1
ATOM 579 N N . THR A 1 77 ? 8.508 0.083 14.008 1 87.06 77 THR A N 1
ATOM 580 C CA . THR A 1 77 ? 8.172 0.439 12.641 1 87.06 77 THR A CA 1
ATOM 581 C C . THR A 1 77 ? 6.688 0.785 12.516 1 87.06 77 THR A C 1
ATOM 583 O O . THR A 1 77 ? 5.879 0.364 13.352 1 87.06 77 THR A O 1
ATOM 586 N N . ALA A 1 78 ? 6.43 1.667 11.547 1 92.12 78 ALA A N 1
ATOM 587 C CA . ALA A 1 78 ? 5.047 1.999 11.203 1 92.12 78 ALA A CA 1
ATOM 588 C C . ALA A 1 78 ? 4.863 2.082 9.688 1 92.12 78 ALA A C 1
ATOM 590 O O . ALA A 1 78 ? 5.777 2.49 8.969 1 92.12 78 ALA A O 1
ATOM 591 N N . THR A 1 79 ? 3.66 1.701 9.281 1 87.81 79 THR A N 1
ATOM 592 C CA . THR A 1 79 ? 3.322 1.794 7.863 1 87.81 79 THR A CA 1
ATOM 593 C C . THR A 1 79 ? 1.95 2.438 7.676 1 87.81 79 THR A C 1
ATOM 595 O O . THR A 1 79 ? 0.957 1.965 8.234 1 87.81 79 THR A O 1
ATOM 598 N N . VAL A 1 80 ? 1.957 3.492 6.934 1 91.31 80 VAL A N 1
ATOM 599 C CA . VAL A 1 80 ? 0.71 4.109 6.492 1 91.31 80 VAL A CA 1
ATOM 600 C C . VAL A 1 80 ? 0.38 3.652 5.074 1 91.31 80 VAL A C 1
ATOM 602 O O . VAL A 1 80 ? 1.093 3.988 4.125 1 91.31 80 VAL A O 1
ATOM 605 N N . LEU A 1 81 ? -0.656 2.91 4.98 1 85.69 81 LEU A N 1
ATOM 606 C CA . LEU A 1 81 ? -1.197 2.502 3.688 1 85.69 81 LEU A CA 1
ATOM 607 C C . LEU A 1 81 ? -2.383 3.377 3.295 1 85.69 81 LEU A C 1
ATOM 609 O O . LEU A 1 81 ? -3.521 3.094 3.674 1 85.69 81 LEU A O 1
ATOM 613 N N . ALA A 1 82 ? -2.076 4.309 2.41 1 86.75 82 ALA A N 1
ATOM 614 C CA . ALA A 1 82 ? -3.111 5.277 2.057 1 86.75 82 ALA A CA 1
ATOM 615 C C . ALA A 1 82 ? -3.721 4.957 0.695 1 86.75 82 ALA A C 1
ATOM 617 O O . ALA A 1 82 ? -3.01 4.559 -0.231 1 86.75 82 ALA A O 1
ATOM 618 N N . ASP A 1 83 ? -4.996 5.18 0.601 1 81.06 83 ASP A N 1
ATOM 619 C CA . ASP A 1 83 ? -5.621 5.062 -0.712 1 81.06 83 ASP A CA 1
ATOM 620 C C . ASP A 1 83 ? -4.934 5.965 -1.732 1 81.06 83 ASP A C 1
ATOM 622 O O . ASP A 1 83 ? -4.703 5.559 -2.873 1 81.06 83 ASP A O 1
ATOM 626 N N . THR A 1 84 ? -4.723 7.16 -1.271 1 80.81 84 THR A N 1
ATOM 627 C CA . THR A 1 84 ? -3.9 8.125 -1.99 1 80.81 84 THR A CA 1
ATOM 628 C C . THR A 1 84 ? -3.016 8.914 -1.024 1 80.81 84 THR A C 1
ATOM 630 O O . THR A 1 84 ? -3.469 9.32 0.045 1 80.81 84 THR A O 1
ATOM 633 N N . ALA A 1 85 ? -1.763 9.023 -1.389 1 88.56 85 ALA A N 1
ATOM 634 C CA . ALA A 1 85 ? -0.827 9.859 -0.643 1 88.56 85 ALA A CA 1
ATOM 635 C C . ALA A 1 85 ? -0.081 10.812 -1.572 1 88.56 85 ALA A C 1
ATOM 637 O O . ALA A 1 85 ? 0.412 10.406 -2.625 1 88.56 85 ALA A O 1
ATOM 638 N N . ILE A 1 86 ? -0.101 12.109 -1.179 1 85.5 86 ILE A N 1
ATOM 639 C CA . ILE A 1 86 ? 0.569 13.133 -1.973 1 85.5 86 ILE A CA 1
ATOM 640 C C . ILE A 1 86 ? 1.354 14.062 -1.055 1 85.5 86 ILE A C 1
ATOM 642 O O . ILE A 1 86 ? 0.826 14.547 -0.05 1 85.5 86 ILE A O 1
ATOM 646 N N . ARG A 1 87 ? 2.592 14.281 -1.457 1 90.31 87 ARG A N 1
ATOM 647 C CA . ARG A 1 87 ? 3.354 15.258 -0.693 1 90.31 87 ARG A CA 1
ATOM 648 C C . ARG A 1 87 ? 2.684 16.625 -0.741 1 90.31 87 ARG A C 1
ATOM 650 O O . ARG A 1 87 ? 2.188 17.047 -1.789 1 90.31 87 ARG A O 1
ATOM 657 N N . GLY A 1 88 ? 2.678 17.266 0.433 1 87.62 88 GLY A N 1
ATOM 658 C CA . GLY A 1 88 ? 2.049 18.578 0.506 1 87.62 88 GLY A CA 1
ATOM 659 C C . GLY A 1 88 ? 2.52 19.531 -0.58 1 87.62 88 GLY A C 1
ATOM 660 O O . GLY A 1 88 ? 1.716 20.266 -1.162 1 87.62 88 GLY A O 1
ATOM 661 N N . GLU A 1 89 ? 3.82 19.469 -0.92 1 84.88 89 GLU A N 1
ATOM 662 C CA . GLU A 1 89 ? 4.422 20.375 -1.898 1 84.88 89 GLU A CA 1
ATOM 663 C C . GLU A 1 89 ? 3.934 20.062 -3.311 1 84.88 89 GLU A C 1
ATOM 665 O O . GLU A 1 89 ? 4.066 20.891 -4.215 1 84.88 89 GLU A O 1
ATOM 670 N N . GLU A 1 90 ? 3.354 18.938 -3.494 1 84.81 90 GLU A N 1
ATOM 671 C CA . GLU A 1 90 ? 2.932 18.5 -4.824 1 84.81 90 GLU A CA 1
ATOM 672 C C . GLU A 1 90 ? 1.438 18.734 -5.027 1 84.81 90 GLU A C 1
ATOM 674 O O . GLU A 1 90 ? 0.919 18.531 -6.129 1 84.81 90 GLU A O 1
ATOM 679 N N . LEU A 1 91 ? 0.772 19.156 -4.004 1 85.12 91 LEU A N 1
ATOM 680 C CA . LEU A 1 91 ? -0.665 19.391 -4.098 1 85.12 91 LEU A CA 1
ATOM 681 C C . LEU A 1 91 ? -0.957 20.672 -4.859 1 85.12 91 LEU A C 1
ATOM 683 O O . LEU A 1 91 ? -0.215 21.656 -4.742 1 85.12 91 LEU A O 1
ATOM 687 N N . ASP A 1 92 ? -1.95 20.516 -5.621 1 81.31 92 ASP A N 1
ATOM 688 C CA . ASP A 1 92 ? -2.428 21.656 -6.402 1 81.31 92 ASP A CA 1
ATOM 689 C C . ASP A 1 92 ? -3.631 22.312 -5.73 1 81.31 92 ASP A C 1
ATOM 691 O O . ASP A 1 92 ? -4.738 21.781 -5.77 1 81.31 92 ASP A O 1
ATOM 695 N N . ALA A 1 93 ? -3.4 23.562 -5.285 1 84.44 93 ALA A N 1
ATOM 696 C CA . ALA A 1 93 ? -4.441 24.266 -4.547 1 84.44 93 ALA A CA 1
ATOM 697 C C . ALA A 1 93 ? -5.676 24.484 -5.414 1 84.44 93 ALA A C 1
ATOM 699 O O . ALA A 1 93 ? -6.809 24.359 -4.941 1 84.44 93 ALA A O 1
ATOM 700 N N . ALA A 1 94 ? -5.48 24.859 -6.617 1 85.88 94 ALA A N 1
ATOM 701 C CA . ALA A 1 94 ? -6.59 25.125 -7.531 1 85.88 94 ALA A CA 1
ATOM 702 C C . ALA A 1 94 ? -7.43 23.875 -7.758 1 85.88 94 ALA A C 1
ATOM 704 O O . ALA A 1 94 ? -8.656 23.922 -7.742 1 85.88 94 ALA A O 1
ATOM 705 N N . LYS A 1 95 ? -6.777 22.781 -7.988 1 83.62 95 LYS A N 1
ATOM 706 C CA . LYS A 1 95 ? -7.484 21.531 -8.195 1 83.62 95 LYS A CA 1
ATOM 707 C C . LYS A 1 95 ? -8.258 21.109 -6.945 1 83.62 95 LYS A C 1
ATOM 709 O O . LYS A 1 95 ? -9.383 20.609 -7.039 1 83.62 95 LYS A O 1
ATOM 714 N N . ALA A 1 96 ? -7.633 21.281 -5.793 1 86.5 96 ALA A N 1
ATOM 715 C CA . ALA A 1 96 ? -8.281 20.922 -4.535 1 86.5 96 ALA A CA 1
ATOM 716 C C . ALA A 1 96 ? -9.516 21.781 -4.289 1 86.5 96 ALA A C 1
ATOM 718 O O . ALA A 1 96 ? -10.547 21.281 -3.818 1 86.5 96 ALA A O 1
ATOM 719 N N . GLU A 1 97 ? -9.367 23.016 -4.652 1 87.06 97 GLU A N 1
ATOM 720 C CA . GLU A 1 97 ? -10.5 23.922 -4.496 1 87.06 97 GLU A CA 1
ATOM 721 C C . GLU A 1 97 ? -11.648 23.547 -5.43 1 87.06 97 GLU A C 1
ATOM 723 O O . GLU A 1 97 ? -12.812 23.609 -5.043 1 87.06 97 GLU A O 1
ATOM 728 N N . GLU A 1 98 ? -11.297 23.266 -6.602 1 85.81 98 GLU A N 1
ATOM 729 C CA . GLU A 1 98 ? -12.297 22.844 -7.57 1 85.81 98 GLU A CA 1
ATOM 730 C C . GLU A 1 98 ? -13 21.562 -7.113 1 85.81 98 GLU A C 1
ATOM 732 O O . GLU A 1 98 ? -14.219 21.438 -7.254 1 85.81 98 GLU A O 1
ATOM 737 N N . ALA A 1 99 ? -12.234 20.656 -6.586 1 83.38 99 ALA A N 1
ATOM 738 C CA . ALA A 1 99 ? -12.797 19.406 -6.078 1 83.38 99 ALA A CA 1
ATOM 739 C C . ALA A 1 99 ? -13.766 19.672 -4.926 1 83.38 99 ALA A C 1
ATOM 741 O O . ALA A 1 99 ? -14.812 19.016 -4.824 1 83.38 99 ALA A O 1
ATOM 742 N N . LYS A 1 100 ? -13.375 20.516 -4.086 1 85.75 100 LYS A N 1
ATOM 743 C CA . LYS A 1 100 ? -14.242 20.891 -2.971 1 85.75 100 LYS A CA 1
ATOM 744 C C . LYS A 1 100 ? -15.562 21.469 -3.471 1 85.75 100 LYS A C 1
ATOM 746 O O . LYS A 1 100 ? -16.641 21.062 -3.02 1 85.75 100 LYS A O 1
ATOM 751 N N . ARG A 1 101 ? -15.43 22.375 -4.414 1 87.25 101 ARG A N 1
ATOM 752 C CA . ARG A 1 101 ? -16.609 23.016 -4.973 1 87.25 101 ARG A CA 1
ATOM 753 C C . ARG A 1 101 ? -17.547 21.984 -5.613 1 87.25 101 ARG A C 1
ATOM 755 O O . ARG A 1 101 ? -18.75 22.016 -5.41 1 87.25 101 ARG A O 1
ATOM 762 N N . ARG A 1 102 ? -17.016 21.141 -6.41 1 82.06 102 ARG A N 1
ATOM 763 C CA . ARG A 1 102 ? -17.781 20.094 -7.078 1 82.06 102 ARG A CA 1
ATOM 764 C C . ARG A 1 102 ? -18.484 19.203 -6.066 1 82.06 102 ARG A C 1
ATOM 766 O O . ARG A 1 102 ? -19.656 18.844 -6.246 1 82.06 102 ARG A O 1
ATOM 773 N N . ALA A 1 103 ? -17.797 18.812 -5.035 1 83.38 103 ALA A N 1
ATOM 774 C CA . ALA A 1 103 ? -18.359 17.922 -4.016 1 83.38 103 ALA A CA 1
ATOM 775 C C . ALA A 1 103 ? -19.484 18.625 -3.25 1 83.38 103 ALA A C 1
ATOM 777 O O . ALA A 1 103 ? -20.516 18 -2.938 1 83.38 103 ALA A O 1
ATOM 778 N N . GLU A 1 104 ? -19.281 19.828 -3.031 1 85.62 104 GLU A N 1
ATOM 779 C CA . GLU A 1 104 ? -20.312 20.625 -2.354 1 85.62 104 GLU A CA 1
ATOM 780 C C . GLU A 1 104 ? -21.578 20.734 -3.205 1 85.62 104 GLU A C 1
ATOM 782 O O . GLU A 1 104 ? -22.688 20.609 -2.691 1 85.62 104 GLU A O 1
ATOM 787 N N . GLU A 1 105 ? -21.359 20.984 -4.48 1 85.44 105 GLU A N 1
ATOM 788 C CA . GLU A 1 105 ? -22.484 21.078 -5.402 1 85.44 105 GLU A CA 1
ATOM 789 C C . GLU A 1 105 ? -23.25 19.766 -5.477 1 85.44 105 GLU A C 1
ATOM 791 O O . GLU A 1 105 ? -24.469 19.75 -5.543 1 85.44 105 GLU A O 1
ATOM 796 N N . GLN A 1 106 ? -22.453 18.719 -5.496 1 79.88 106 GLN A N 1
ATOM 797 C CA . GLN A 1 106 ? -23.062 17.391 -5.551 1 79.88 106 GLN A CA 1
ATOM 798 C C . GLN A 1 106 ? -23.906 17.125 -4.297 1 79.88 106 GLN A C 1
ATOM 800 O O . GLN A 1 106 ? -24.969 16.5 -4.375 1 79.88 106 GLN A O 1
ATOM 805 N N . ILE A 1 107 ? -23.469 17.531 -3.281 1 80 107 ILE A N 1
ATOM 806 C CA . ILE A 1 107 ? -24.172 17.328 -2.016 1 80 107 ILE A CA 1
ATOM 807 C C . ILE A 1 107 ? -25.453 18.156 -1.999 1 80 107 ILE A C 1
ATOM 809 O O . ILE A 1 107 ? -26.5 17.688 -1.522 1 80 107 ILE A O 1
ATOM 813 N N . GLN A 1 108 ? -25.312 19.297 -2.533 1 82.88 108 GLN A N 1
ATOM 814 C CA . GLN A 1 108 ? -26.453 20.203 -2.553 1 82.88 108 GLN A CA 1
ATOM 815 C C . GLN A 1 108 ? -27.516 19.703 -3.525 1 82.88 108 GLN A C 1
ATOM 817 O O . GLN A 1 108 ? -28.719 19.891 -3.289 1 82.88 108 GLN A O 1
ATOM 822 N N . ASN A 1 109 ? -27.016 19.094 -4.617 1 80.25 109 ASN A N 1
ATOM 823 C CA . ASN A 1 109 ? -27.938 18.703 -5.68 1 80.25 109 ASN A CA 1
ATOM 824 C C . ASN A 1 109 ? -28.469 17.281 -5.465 1 80.25 109 ASN A C 1
ATOM 826 O O . ASN A 1 109 ? -29.359 16.844 -6.18 1 80.25 109 ASN A O 1
ATOM 830 N N . GLN A 1 110 ? -27.781 16.531 -4.801 1 65.75 110 GLN A N 1
ATOM 831 C CA . GLN A 1 110 ? -28.062 15.102 -4.762 1 65.75 110 GLN A CA 1
ATOM 832 C C . GLN A 1 110 ? -29.141 14.781 -3.723 1 65.75 110 GLN A C 1
ATOM 834 O O . GLN A 1 110 ? -29.109 15.312 -2.611 1 65.75 110 GLN A O 1
ATOM 839 N N . HIS A 1 111 ? -30.203 14.289 -4.281 1 64.5 111 HIS A N 1
ATOM 840 C CA . HIS A 1 111 ? -31.359 13.867 -3.506 1 64.5 111 HIS A CA 1
ATOM 841 C C . HIS A 1 111 ? -31.25 12.406 -3.1 1 64.5 111 HIS A C 1
ATOM 843 O O . HIS A 1 111 ? -32.094 11.891 -2.367 1 64.5 111 HIS A O 1
ATOM 849 N N . GLY A 1 112 ? -30.109 11.711 -3.594 1 63.72 112 GLY A N 1
ATOM 850 C CA . GLY A 1 112 ? -30.094 10.312 -3.205 1 63.72 112 GLY A CA 1
ATOM 851 C C . GLY A 1 112 ? -28.922 9.961 -2.295 1 63.72 112 GLY A C 1
ATOM 852 O O . GLY A 1 112 ? -27.922 10.672 -2.264 1 63.72 112 GLY A O 1
ATOM 853 N N . ASP A 1 113 ? -29.062 8.961 -1.395 1 64 113 ASP A N 1
ATOM 854 C CA . ASP A 1 113 ? -28.203 8.578 -0.282 1 64 113 ASP A CA 1
ATOM 855 C C . ASP A 1 113 ? -26.797 8.227 -0.772 1 64 113 ASP A C 1
ATOM 857 O O . ASP A 1 113 ? -25.812 8.664 -0.19 1 64 113 ASP A O 1
ATOM 861 N N . MET A 1 114 ? -26.641 7.363 -1.758 1 62.06 114 MET A N 1
ATOM 862 C CA . MET A 1 114 ? -25.328 6.898 -2.227 1 62.06 114 MET A CA 1
ATOM 863 C C . MET A 1 114 ? -24.516 8.047 -2.812 1 62.06 114 MET A C 1
ATOM 865 O O . MET A 1 114 ? -23.312 8.141 -2.584 1 62.06 114 MET A O 1
ATOM 869 N N . ASP A 1 115 ? -25.25 8.859 -3.461 1 67.88 115 ASP A N 1
ATOM 870 C CA . ASP A 1 115 ? -24.594 10.008 -4.078 1 67.88 115 ASP A CA 1
ATOM 871 C C . ASP A 1 115 ? -24.109 10.992 -3.021 1 67.88 115 ASP A C 1
ATOM 873 O O . ASP A 1 115 ? -23.031 11.578 -3.162 1 67.88 115 ASP A O 1
ATOM 877 N N . PHE A 1 116 ? -24.844 10.805 -1.9 1 73.06 116 PHE A N 1
ATOM 878 C CA . PHE A 1 116 ? -24.484 11.719 -0.821 1 73.06 116 PHE A CA 1
ATOM 879 C C . PHE A 1 116 ? -23.203 11.258 -0.129 1 73.06 116 PHE A C 1
ATOM 881 O O . PHE A 1 116 ? -22.297 12.062 0.123 1 73.06 116 PHE A O 1
ATOM 888 N N . ALA A 1 117 ? -23.125 9.969 0.115 1 71.62 117 ALA A N 1
ATOM 889 C CA . ALA A 1 117 ? -21.953 9.422 0.787 1 71.62 117 ALA A CA 1
ATOM 890 C C . ALA A 1 117 ? -20.688 9.656 -0.037 1 71.62 117 ALA A C 1
ATOM 892 O O . ALA A 1 117 ? -19.641 10.008 0.509 1 71.62 117 ALA A O 1
ATOM 893 N N . GLN A 1 118 ? -20.812 9.406 -1.226 1 75.75 118 GLN A N 1
ATOM 894 C CA . GLN A 1 118 ? -19.672 9.609 -2.121 1 75.75 118 GLN A CA 1
ATOM 895 C C . GLN A 1 118 ? -19.25 11.078 -2.15 1 75.75 118 GLN A C 1
ATOM 897 O O . GLN A 1 118 ? -18.062 11.391 -2.057 1 75.75 118 GLN A O 1
ATOM 902 N N . ALA A 1 119 ? -20.219 11.922 -2.238 1 78.5 119 ALA A N 1
ATOM 903 C CA . ALA A 1 119 ? -19.938 13.352 -2.285 1 78.5 119 ALA A CA 1
ATOM 904 C C . ALA A 1 119 ? -19.297 13.828 -0.979 1 78.5 119 ALA A C 1
ATOM 906 O O . ALA A 1 119 ? -18.391 14.648 -0.991 1 78.5 119 ALA A O 1
ATOM 907 N N . ALA A 1 120 ? -19.766 13.32 0.034 1 77.94 120 ALA A N 1
ATOM 908 C CA . ALA A 1 120 ? -19.219 13.664 1.342 1 77.94 120 ALA A CA 1
ATOM 909 C C . ALA A 1 120 ? -17.766 13.219 1.461 1 77.94 120 ALA A C 1
ATOM 911 O O . ALA A 1 120 ? -16.938 13.945 2.002 1 77.94 120 ALA A O 1
ATOM 912 N N . SER A 1 121 ? -17.562 12.086 1.014 1 80.5 121 SER A N 1
ATOM 913 C CA . SER A 1 121 ? -16.203 11.57 1.011 1 80.5 121 SER A CA 1
ATOM 914 C C . SER A 1 121 ? -15.281 12.453 0.172 1 80.5 121 SER A C 1
ATOM 916 O O . SER A 1 121 ? -14.172 12.781 0.596 1 80.5 121 SER A O 1
ATOM 918 N N . GLU A 1 122 ? -15.75 12.82 -0.959 1 77.69 122 GLU A N 1
ATOM 919 C CA . GLU A 1 122 ? -14.969 13.68 -1.838 1 77.69 122 GLU A CA 1
ATOM 920 C C . GLU A 1 122 ? -14.727 15.047 -1.195 1 77.69 122 GLU A C 1
ATOM 922 O O . GLU A 1 122 ? -13.633 15.609 -1.316 1 77.69 122 GLU A O 1
ATOM 927 N N . LEU A 1 123 ? -15.719 15.469 -0.557 1 82.06 123 LEU A N 1
ATOM 928 C CA . LEU A 1 123 ? -15.562 16.734 0.139 1 82.06 123 LEU A CA 1
ATOM 929 C C . LEU A 1 123 ? -14.516 16.641 1.242 1 82.06 123 LEU A C 1
ATOM 931 O O . LEU A 1 123 ? -13.656 17.516 1.368 1 82.06 123 LEU A O 1
ATOM 935 N N . ALA A 1 124 ? -14.641 15.633 1.989 1 80.56 124 ALA A N 1
ATOM 936 C CA . ALA A 1 124 ? -13.664 15.414 3.051 1 80.56 124 ALA A CA 1
ATOM 937 C C . ALA A 1 124 ? -12.242 15.367 2.488 1 80.56 124 ALA A C 1
ATOM 939 O O . ALA A 1 124 ? -11.32 15.953 3.061 1 80.56 124 ALA A O 1
ATOM 940 N N . LYS A 1 125 ? -12.055 14.688 1.47 1 82.38 125 LYS A N 1
ATOM 941 C CA . LYS A 1 125 ? -10.75 14.57 0.819 1 82.38 125 LYS A CA 1
ATOM 942 C C . LYS A 1 125 ? -10.25 15.938 0.349 1 82.38 125 LYS A C 1
ATOM 944 O O . LYS A 1 125 ? -9.086 16.281 0.578 1 82.38 125 LYS A O 1
ATOM 949 N N . ALA A 1 126 ? -11.117 16.656 -0.268 1 81.69 126 ALA A N 1
ATOM 950 C CA . ALA A 1 126 ? -10.727 17.969 -0.792 1 81.69 126 ALA A CA 1
ATOM 951 C C . ALA A 1 126 ? -10.328 18.922 0.336 1 81.69 126 ALA A C 1
ATOM 953 O O . ALA A 1 126 ? -9.328 19.641 0.224 1 81.69 126 ALA A O 1
ATOM 954 N N . ILE A 1 127 ? -11.055 18.859 1.359 1 80.5 127 ILE A N 1
ATOM 955 C CA . ILE A 1 127 ? -10.773 19.703 2.512 1 80.5 127 ILE A CA 1
ATOM 956 C C . ILE A 1 127 ? -9.414 19.328 3.109 1 80.5 127 ILE A C 1
ATOM 958 O O . ILE A 1 127 ? -8.617 20.203 3.451 1 80.5 127 ILE A O 1
ATOM 962 N N . ALA A 1 128 ? -9.227 18.062 3.238 1 84.81 128 ALA A N 1
ATOM 963 C CA . ALA A 1 128 ? -7.953 17.594 3.76 1 84.81 128 ALA A CA 1
ATOM 964 C C . ALA A 1 128 ? -6.793 18.062 2.879 1 84.81 128 ALA A C 1
ATOM 966 O O . ALA A 1 128 ? -5.742 18.453 3.385 1 84.81 128 ALA A O 1
ATOM 967 N N . GLN A 1 129 ? -6.961 17.984 1.605 1 84.25 129 GLN A N 1
ATOM 968 C CA . GLN A 1 129 ? -5.926 18.453 0.687 1 84.25 129 GLN A CA 1
ATOM 969 C C . GLN A 1 129 ? -5.613 19.922 0.906 1 84.25 129 GLN A C 1
ATOM 971 O O . GLN A 1 129 ? -4.445 20.312 0.969 1 84.25 129 GLN A O 1
ATOM 976 N N . LEU A 1 130 ? -6.641 20.656 1 1 82.38 130 LEU A N 1
ATOM 977 C CA . LEU A 1 130 ? -6.48 22.094 1.172 1 82.38 130 LEU A CA 1
ATOM 978 C C . LEU A 1 130 ? -5.777 22.406 2.486 1 82.38 130 LEU A C 1
ATOM 980 O O . LEU A 1 130 ? -4.941 23.312 2.547 1 82.38 130 LEU A O 1
ATOM 984 N N . ARG A 1 131 ? -6.164 21.734 3.447 1 81.5 131 ARG A N 1
ATOM 985 C CA . ARG A 1 131 ? -5.512 21.922 4.738 1 81.5 131 ARG A CA 1
ATOM 986 C C . ARG A 1 131 ? -4.016 21.641 4.645 1 81.5 131 ARG A C 1
ATOM 988 O O . ARG A 1 131 ? -3.201 22.375 5.191 1 81.5 131 ARG A O 1
ATOM 995 N N . VAL A 1 132 ? -3.65 20.578 4.02 1 83.5 132 VAL A N 1
ATOM 996 C CA . VAL A 1 132 ? -2.25 20.188 3.867 1 83.5 132 VAL A CA 1
ATOM 997 C C . VAL A 1 132 ? -1.5 21.266 3.086 1 83.5 132 VAL A C 1
ATOM 999 O O . VAL A 1 132 ? -0.362 21.609 3.418 1 83.5 132 VAL A O 1
ATOM 1002 N N . ILE A 1 133 ? -2.123 21.766 2.096 1 80 133 ILE A N 1
ATOM 1003 C CA . ILE A 1 133 ? -1.517 22.812 1.281 1 80 133 ILE A CA 1
ATOM 1004 C C . ILE A 1 133 ? -1.21 24.031 2.152 1 80 133 ILE A C 1
ATOM 1006 O O . ILE A 1 133 ? -0.11 24.578 2.09 1 80 133 ILE A O 1
ATOM 1010 N N . GLU A 1 134 ? -2.158 24.438 2.91 1 81.75 134 GLU A N 1
ATOM 1011 C CA . GLU A 1 134 ? -2.004 25.594 3.789 1 81.75 134 GLU A CA 1
ATOM 1012 C C . GLU A 1 134 ? -0.843 25.406 4.762 1 81.75 134 GLU A C 1
ATOM 1014 O O . GLU A 1 134 ? -0.045 26.312 4.977 1 81.75 134 GLU A O 1
ATOM 1019 N N . LEU A 1 135 ? -0.763 24.266 5.316 1 81.38 135 LEU A N 1
ATOM 1020 C CA . LEU A 1 135 ? 0.271 23.969 6.305 1 81.38 135 LEU A CA 1
ATOM 1021 C C . LEU A 1 135 ? 1.647 23.922 5.652 1 81.38 135 LEU A C 1
ATOM 1023 O O . LEU A 1 135 ? 2.648 24.297 6.27 1 81.38 135 LEU A O 1
ATOM 1027 N N . THR A 1 136 ? 1.683 23.391 4.453 1 81.31 136 THR A N 1
ATOM 1028 C CA . THR A 1 136 ? 2.947 23.297 3.732 1 81.31 136 THR A CA 1
ATOM 1029 C C . THR A 1 136 ? 3.447 24.688 3.336 1 81.31 136 THR A C 1
ATOM 1031 O O . THR A 1 136 ? 4.652 24.938 3.361 1 81.31 136 THR A O 1
ATOM 1034 N N . LYS A 1 137 ? 2.637 25.562 2.938 1 75.88 137 LYS A N 1
ATOM 1035 C CA . LYS A 1 137 ? 2.982 26.938 2.557 1 75.88 137 LYS A CA 1
ATOM 1036 C C . LYS A 1 137 ? 3.508 27.719 3.752 1 75.88 137 LYS A C 1
ATOM 1038 O O . LYS A 1 137 ? 4.43 28.531 3.615 1 75.88 137 LYS A O 1
ATOM 1043 N N . LYS A 1 138 ? 2.947 27.453 4.828 1 73.81 138 LYS A N 1
ATOM 1044 C CA . LYS A 1 138 ? 3.365 28.172 6.027 1 73.81 138 LYS A CA 1
ATOM 1045 C C . LYS A 1 138 ? 4.773 27.766 6.449 1 73.81 138 LYS A C 1
ATOM 1047 O O . LYS A 1 138 ? 5.469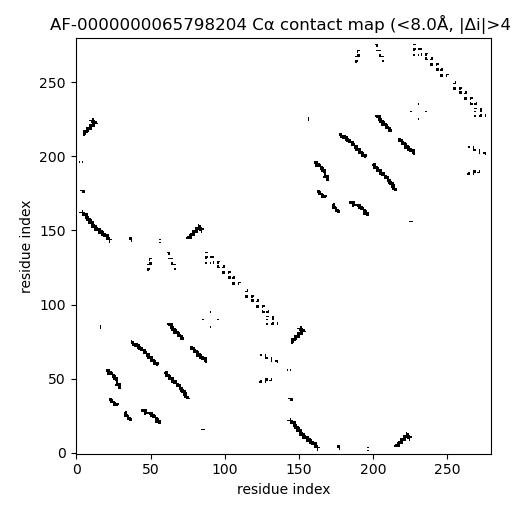 28.531 7.125 1 73.81 138 LYS A O 1
ATOM 1052 N N . ARG A 1 139 ? 5.18 26.609 6.039 1 68.88 139 ARG A N 1
ATOM 1053 C CA . ARG A 1 139 ? 6.473 26.109 6.484 1 68.88 139 ARG A CA 1
ATOM 1054 C C . ARG A 1 139 ? 7.562 26.406 5.461 1 68.88 139 ARG A C 1
ATOM 1056 O O . ARG A 1 139 ? 8.75 26.281 5.754 1 68.88 139 ARG A O 1
ATOM 1063 N N . ARG A 1 140 ? 7.211 26.922 4.32 1 57.56 140 ARG A N 1
ATOM 1064 C CA . ARG A 1 140 ? 8.203 27.375 3.352 1 57.56 140 ARG A CA 1
ATOM 1065 C C . ARG A 1 140 ? 8.586 28.828 3.605 1 57.56 140 ARG A C 1
ATOM 1067 O O . ARG A 1 140 ? 7.766 29.625 4.059 1 57.56 140 ARG A O 1
ATOM 1074 N N . MET B 1 1 ? 20.938 14.523 23.453 1 47.81 1 MET B N 1
ATOM 1075 C CA . MET B 1 1 ? 20.766 13.078 23.359 1 47.81 1 MET B CA 1
ATOM 1076 C C . MET B 1 1 ? 20.125 12.68 22.047 1 47.81 1 MET B C 1
ATOM 1078 O O . MET B 1 1 ? 19.344 13.453 21.469 1 47.81 1 MET B O 1
ATOM 1082 N N . ALA B 1 2 ? 20.734 11.773 21.328 1 62.44 2 ALA B N 1
ATOM 1083 C CA . ALA B 1 2 ? 20.25 11.445 19.984 1 62.44 2 ALA B CA 1
ATOM 1084 C C . ALA B 1 2 ? 18.797 11.023 20 1 62.44 2 ALA B C 1
ATOM 1086 O O . ALA B 1 2 ? 18.359 10.32 20.906 1 62.44 2 ALA B O 1
ATOM 1087 N N . ALA B 1 3 ? 17.859 11.789 19.422 1 76.44 3 ALA B N 1
ATOM 1088 C CA . ALA B 1 3 ? 16.438 11.5 19.438 1 76.44 3 ALA B CA 1
ATOM 1089 C C . ALA B 1 3 ? 16.156 10.055 19.016 1 76.44 3 ALA B C 1
ATOM 1091 O O . ALA B 1 3 ? 16.859 9.516 18.156 1 76.44 3 ALA B O 1
ATOM 1092 N N . ILE B 1 4 ? 15.398 9.297 19.828 1 86.19 4 ILE B N 1
ATOM 1093 C CA . ILE B 1 4 ? 15.023 7.934 19.5 1 86.19 4 ILE B CA 1
ATOM 1094 C C . ILE B 1 4 ? 14.117 7.941 18.266 1 86.19 4 ILE B C 1
ATOM 1096 O O . ILE B 1 4 ? 13.156 8.711 18.203 1 86.19 4 ILE B O 1
ATOM 1100 N N . THR B 1 5 ? 14.539 7.242 17.219 1 91.62 5 THR B N 1
ATOM 1101 C CA . THR B 1 5 ? 13.781 7.211 15.977 1 91.62 5 THR B CA 1
ATOM 1102 C C . THR B 1 5 ? 13.258 5.809 15.695 1 91.62 5 THR B C 1
ATOM 1104 O O . THR B 1 5 ? 13.633 4.852 16.375 1 91.62 5 THR B O 1
ATOM 1107 N N . PHE B 1 6 ? 12.281 5.754 14.859 1 90.44 6 PHE B N 1
ATOM 1108 C CA . PHE B 1 6 ? 11.75 4.512 14.312 1 90.44 6 PHE B CA 1
ATOM 1109 C C . PHE B 1 6 ? 11.445 4.66 12.828 1 90.44 6 PHE B C 1
ATOM 1111 O O . PHE B 1 6 ? 11.422 5.777 12.297 1 90.44 6 PHE B O 1
ATOM 1118 N N . HIS B 1 7 ? 11.273 3.576 12.133 1 90.69 7 HIS B N 1
ATOM 111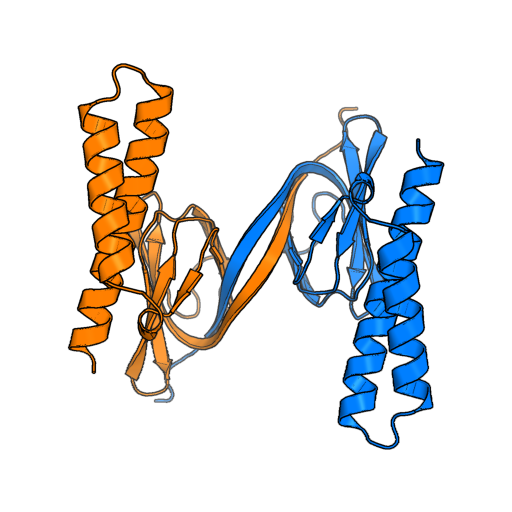9 C CA . HIS B 1 7 ? 11.102 3.592 10.68 1 90.69 7 HIS B CA 1
ATOM 1120 C C . HIS B 1 7 ? 9.641 3.811 10.305 1 90.69 7 HIS B C 1
ATOM 1122 O O . HIS B 1 7 ? 8.742 3.207 10.898 1 90.69 7 HIS B O 1
ATOM 1128 N N . LEU B 1 8 ? 9.414 4.68 9.328 1 93.12 8 LEU B N 1
ATOM 1129 C CA . LEU B 1 8 ? 8.078 4.957 8.797 1 93.12 8 LEU B CA 1
ATOM 1130 C C . LEU B 1 8 ? 8.055 4.777 7.281 1 93.12 8 LEU B C 1
ATOM 1132 O O . LEU B 1 8 ? 8.961 5.238 6.582 1 93.12 8 LEU B O 1
ATOM 1136 N N . ASP B 1 9 ? 7.027 4.102 6.863 1 88.88 9 ASP B N 1
ATOM 1137 C CA . ASP B 1 9 ? 6.688 4.051 5.445 1 88.88 9 ASP B CA 1
ATOM 1138 C C . ASP B 1 9 ? 5.297 4.633 5.195 1 88.88 9 ASP B C 1
ATOM 1140 O O . ASP B 1 9 ? 4.34 4.293 5.891 1 88.88 9 ASP B O 1
ATOM 1144 N N . VAL B 1 10 ? 5.211 5.566 4.23 1 91.56 10 VAL B N 1
ATOM 1145 C CA . VAL B 1 10 ? 3.932 6.062 3.73 1 91.56 10 VAL B CA 1
ATOM 1146 C C . VAL B 1 10 ? 3.758 5.66 2.266 1 91.56 10 VAL B C 1
ATOM 1148 O O . VAL B 1 10 ? 4.539 6.078 1.406 1 91.56 10 VAL B O 1
ATOM 1151 N N . VAL B 1 11 ? 2.715 4.895 2.049 1 85.88 11 VAL B N 1
ATOM 1152 C CA . VAL B 1 11 ? 2.52 4.312 0.723 1 85.88 11 VAL B CA 1
ATOM 1153 C C . VAL B 1 11 ? 1.165 4.746 0.166 1 85.88 11 VAL B C 1
ATOM 1155 O O . VAL B 1 11 ? 0.171 4.785 0.895 1 85.88 11 VAL B O 1
ATOM 1158 N N . SER B 1 12 ? 1.213 5.242 -1.029 1 82.12 12 SER B N 1
ATOM 1159 C CA . SER B 1 12 ? -0.017 5.469 -1.781 1 82.12 12 SER B CA 1
ATOM 1160 C C . SER B 1 12 ? -0.48 4.199 -2.482 1 82.12 12 SER B C 1
ATOM 1162 O O . SER B 1 12 ? 0.188 3.707 -3.395 1 82.12 12 SER B O 1
ATOM 1164 N N . ALA B 1 13 ? -1.561 3.742 -1.811 1 75.25 13 ALA B N 1
ATOM 1165 C CA . ALA B 1 13 ? -2.109 2.502 -2.354 1 75.25 13 ALA B CA 1
ATOM 1166 C C . ALA B 1 13 ? -3.117 2.787 -3.465 1 75.25 13 ALA B C 1
ATOM 1168 O O . ALA B 1 13 ? -3.986 3.648 -3.314 1 75.25 13 ALA B O 1
ATOM 1169 N N . GLU B 1 14 ? -2.791 2.539 -4.516 1 65.56 14 GLU B N 1
ATOM 1170 C CA . GLU B 1 14 ? -3.691 2.828 -5.629 1 65.56 14 GLU B CA 1
ATOM 1171 C C . GLU B 1 14 ? -4.938 1.952 -5.57 1 65.56 14 GLU B C 1
ATOM 1173 O O . GLU B 1 14 ? -6.059 2.447 -5.711 1 65.56 14 GLU B O 1
ATOM 1178 N N . LYS B 1 15 ? -4.688 0.698 -5.387 1 73.75 15 LYS B N 1
ATOM 1179 C CA . LYS B 1 15 ? -5.828 -0.207 -5.5 1 73.75 15 LYS B CA 1
ATOM 1180 C C . LYS B 1 15 ? -5.699 -1.379 -4.531 1 73.75 15 LYS B C 1
ATOM 1182 O O . LYS B 1 15 ? -4.613 -1.938 -4.371 1 73.75 15 LYS B O 1
ATOM 1187 N N . LYS B 1 16 ? -6.75 -1.552 -3.746 1 78.56 16 LYS B N 1
ATOM 1188 C CA . LYS B 1 16 ? -6.871 -2.811 -3.016 1 78.56 16 LYS B CA 1
ATOM 1189 C C . LYS B 1 16 ? -7.312 -3.943 -3.941 1 78.56 16 LYS B C 1
ATOM 1191 O O . LYS B 1 16 ? -8.492 -4.055 -4.277 1 78.56 16 LYS B O 1
ATOM 1196 N N . ILE B 1 17 ? -6.438 -4.809 -4.23 1 86 17 ILE B N 1
ATOM 1197 C CA . ILE B 1 17 ? -6.691 -5.859 -5.211 1 86 17 ILE B CA 1
ATOM 1198 C C . ILE B 1 17 ? -7.477 -6.996 -4.562 1 86 17 ILE B C 1
ATOM 1200 O O . ILE B 1 17 ? -8.289 -7.652 -5.215 1 86 17 ILE B O 1
ATOM 1204 N N . PHE B 1 18 ? -7.211 -7.18 -3.25 1 89.75 18 PHE B N 1
ATOM 1205 C CA . PHE B 1 18 ? -7.879 -8.234 -2.49 1 89.75 18 PHE B CA 1
ATOM 1206 C C . PHE B 1 18 ? -8.016 -7.836 -1.024 1 89.75 18 PHE B C 1
ATOM 1208 O O . PHE B 1 18 ? -7.094 -7.258 -0.444 1 89.75 18 PHE B O 1
ATOM 1215 N N . SER B 1 19 ? -9.133 -8.086 -0.474 1 88.56 19 SER B N 1
ATOM 1216 C CA . SER B 1 19 ? -9.391 -7.957 0.957 1 88.56 19 SER B CA 1
ATOM 1217 C C . SER B 1 19 ? -10.445 -8.953 1.425 1 88.56 19 SER B C 1
ATOM 1219 O O . SER B 1 19 ? -11.594 -8.906 0.988 1 88.56 19 SER B O 1
ATOM 1221 N N . GLY B 1 20 ? -9.969 -9.852 2.281 1 88.75 20 GLY B N 1
ATOM 1222 C CA . GLY B 1 20 ? -10.93 -10.844 2.734 1 88.75 20 GLY B CA 1
ATOM 1223 C C . GLY B 1 20 ? -10.305 -11.938 3.578 1 88.75 20 GLY B C 1
ATOM 1224 O O . GLY B 1 20 ? -9.117 -11.883 3.902 1 88.75 20 GLY B O 1
ATOM 1225 N N . ARG B 1 21 ? -11.164 -12.898 3.971 1 90.5 21 ARG B N 1
ATOM 1226 C CA . ARG B 1 21 ? -10.719 -14.047 4.762 1 90.5 21 ARG B CA 1
ATOM 1227 C C . ARG B 1 21 ? -10.141 -15.133 3.867 1 90.5 21 ARG B C 1
ATOM 1229 O O . ARG B 1 21 ? -10.68 -15.414 2.795 1 90.5 21 ARG B O 1
ATOM 1236 N N . VAL B 1 22 ? -9.008 -15.695 4.348 1 95.38 22 VAL B N 1
ATOM 1237 C CA . VAL B 1 22 ? -8.359 -16.734 3.555 1 95.38 22 VAL B CA 1
ATOM 1238 C C . VAL B 1 22 ? -7.914 -17.875 4.465 1 95.38 22 VAL B C 1
ATOM 1240 O O . VAL B 1 22 ? -7.68 -17.672 5.656 1 95.38 22 VAL B O 1
ATOM 1243 N N . GLU B 1 23 ? -7.844 -19.031 3.9 1 94.94 23 GLU B N 1
ATOM 1244 C CA . GLU B 1 23 ? -7.277 -20.172 4.617 1 94.94 23 GLU B CA 1
ATOM 1245 C C . GLU B 1 23 ? -5.75 -20.125 4.598 1 94.94 23 GLU B C 1
ATOM 1247 O O . GLU B 1 23 ? -5.105 -20.391 5.617 1 94.94 23 GLU B O 1
ATOM 1252 N N . THR B 1 24 ? -5.227 -19.859 3.436 1 95.38 24 THR B N 1
ATOM 1253 C CA . THR B 1 24 ? -3.781 -19.766 3.258 1 95.38 24 THR B CA 1
ATOM 1254 C C . THR B 1 24 ? -3.438 -18.812 2.115 1 95.38 24 THR B C 1
ATOM 1256 O O . THR B 1 24 ? -4.293 -18.484 1.288 1 95.38 24 THR B O 1
ATOM 1259 N N . PHE B 1 25 ? -2.264 -18.312 2.176 1 96.5 25 PHE B N 1
ATOM 1260 C CA . PHE B 1 25 ? -1.694 -17.734 0.967 1 96.5 25 PHE B CA 1
ATOM 1261 C C . PHE B 1 25 ? -0.192 -17.984 0.901 1 96.5 25 PHE B C 1
ATOM 1263 O O . PHE B 1 25 ? 0.438 -18.281 1.917 1 96.5 25 PHE B O 1
ATOM 1270 N N . GLN B 1 26 ? 0.275 -17.953 -0.35 1 96.25 26 GLN B N 1
ATOM 1271 C CA . GLN B 1 26 ? 1.694 -18.141 -0.627 1 96.25 26 GLN B CA 1
ATOM 1272 C C . GLN B 1 26 ? 2.271 -16.953 -1.394 1 96.25 26 GLN B C 1
ATOM 1274 O O . GLN B 1 26 ? 1.624 -16.422 -2.293 1 96.25 26 GLN B O 1
ATOM 1279 N N . VAL B 1 27 ? 3.447 -16.625 -1.049 1 95.75 27 VAL B N 1
ATOM 1280 C CA . VAL B 1 27 ? 4.145 -15.539 -1.732 1 95.75 27 VAL B CA 1
ATOM 1281 C C . VAL B 1 27 ? 5.645 -15.828 -1.762 1 95.75 27 VAL B C 1
ATOM 1283 O O . VAL B 1 27 ? 6.152 -16.594 -0.942 1 95.75 27 VAL B O 1
ATOM 1286 N N . THR B 1 28 ? 6.281 -15.258 -2.705 1 91.5 28 THR B N 1
ATOM 1287 C CA . THR B 1 28 ? 7.723 -15.461 -2.799 1 91.5 28 THR B CA 1
ATOM 1288 C C . THR B 1 28 ? 8.477 -14.344 -2.072 1 91.5 28 THR B C 1
ATOM 1290 O O . THR B 1 28 ? 8.523 -13.211 -2.549 1 91.5 28 THR B O 1
ATOM 1293 N N . GLY B 1 29 ? 9.062 -14.734 -0.979 1 90.5 29 GLY B N 1
ATOM 1294 C CA . GLY B 1 29 ? 9.883 -13.789 -0.241 1 90.5 29 GLY B CA 1
ATOM 1295 C C . GLY B 1 29 ? 11.312 -13.719 -0.752 1 90.5 29 GLY B C 1
ATOM 1296 O O . GLY B 1 29 ? 11.695 -14.484 -1.636 1 90.5 29 GLY B O 1
ATOM 1297 N N . SER B 1 30 ? 12.047 -12.789 -0.154 1 85.06 30 SER B N 1
ATOM 1298 C CA . SER B 1 30 ? 13.445 -12.602 -0.536 1 85.06 30 SER B CA 1
ATOM 1299 C C . SER B 1 30 ? 14.266 -13.859 -0.262 1 85.06 30 SER B C 1
ATOM 1301 O O . SER B 1 30 ? 15.219 -14.156 -0.985 1 85.06 30 SER B O 1
ATOM 1303 N N . GLU B 1 31 ? 13.805 -14.586 0.743 1 85 31 GLU B N 1
ATOM 1304 C CA . GLU B 1 31 ? 14.578 -15.758 1.13 1 85 31 GLU B CA 1
ATOM 1305 C C . GLU B 1 31 ? 13.922 -17.047 0.618 1 85 31 GLU B C 1
ATOM 1307 O O . GLU B 1 31 ? 14.375 -18.141 0.923 1 85 31 GLU B O 1
ATOM 1312 N N . GLY B 1 32 ? 12.891 -16.875 -0.068 1 87.81 32 GLY B N 1
ATOM 1313 C CA . GLY B 1 32 ? 12.227 -18.047 -0.611 1 87.81 32 GLY B CA 1
ATOM 1314 C C . GLY B 1 32 ? 10.711 -17.953 -0.529 1 87.81 32 GLY B C 1
ATOM 1315 O O . GLY B 1 32 ? 10.156 -16.891 -0.261 1 87.81 32 GLY B O 1
ATOM 1316 N N . GLU B 1 33 ? 10.18 -19.109 -0.736 1 91.25 33 GLU B N 1
ATOM 1317 C CA . GLU B 1 33 ? 8.719 -19.203 -0.744 1 91.25 33 GLU B CA 1
ATOM 1318 C C . GLU B 1 33 ? 8.156 -19.219 0.675 1 91.25 33 GLU B C 1
ATOM 1320 O O . GLU B 1 33 ? 8.672 -19.938 1.541 1 91.25 33 GLU B O 1
ATOM 1325 N N . LEU B 1 34 ? 7.125 -18.484 0.901 1 94 34 LEU B N 1
ATOM 1326 C CA . LEU B 1 34 ? 6.441 -18.406 2.189 1 94 34 LEU B CA 1
ATOM 1327 C C . LEU B 1 34 ? 5.02 -18.938 2.08 1 94 34 LEU B C 1
ATOM 1329 O O . LEU B 1 34 ? 4.246 -18.5 1.232 1 94 34 LEU B O 1
ATOM 1333 N N . GLY B 1 35 ? 4.691 -19.906 2.82 1 95.12 35 GLY B N 1
ATOM 1334 C CA . GLY B 1 35 ? 3.328 -20.359 3.014 1 95.12 35 GLY B CA 1
ATOM 1335 C C . GLY B 1 35 ? 2.736 -19.938 4.344 1 95.12 35 GLY B C 1
ATOM 1336 O O . GLY B 1 35 ? 3.191 -20.391 5.402 1 95.12 35 GLY B O 1
ATOM 1337 N N . ILE B 1 36 ? 1.751 -19.156 4.305 1 95.19 36 ILE B N 1
ATOM 1338 C CA . ILE B 1 36 ? 1.237 -18.531 5.52 1 95.19 36 ILE B CA 1
ATOM 1339 C C . ILE B 1 36 ? -0.134 -19.109 5.859 1 95.19 36 ILE B C 1
ATOM 1341 O O . ILE B 1 36 ? -0.997 -19.234 4.984 1 95.19 36 ILE B O 1
ATOM 1345 N N . PHE B 1 37 ? -0.318 -19.453 7.109 1 92.5 37 PHE B N 1
ATOM 1346 C CA . PHE B 1 37 ? -1.566 -19.922 7.691 1 92.5 37 PHE B CA 1
ATOM 1347 C C . PHE B 1 37 ? -1.938 -19.109 8.922 1 92.5 37 PHE B C 1
ATOM 1349 O O . PHE B 1 37 ? -1.147 -18.281 9.391 1 92.5 37 PHE B O 1
ATOM 1356 N N . HIS B 1 38 ? -3.137 -19.281 9.359 1 90.56 38 HIS B N 1
ATOM 1357 C CA . HIS B 1 38 ? -3.535 -18.641 10.609 1 90.56 38 HIS B CA 1
ATOM 1358 C C . HIS B 1 38 ? -2.559 -18.969 11.727 1 90.56 38 HIS B C 1
ATOM 1360 O O . HIS B 1 38 ? -2.109 -20.109 11.852 1 90.56 38 HIS B O 1
ATOM 1366 N N . GLY B 1 39 ? -2.236 -17.984 12.594 1 89.5 39 GLY B N 1
ATOM 1367 C CA . GLY B 1 39 ? -1.353 -18.203 13.727 1 89.5 39 GLY B CA 1
ATOM 1368 C C . GLY B 1 39 ? 0.118 -18.109 13.359 1 89.5 39 GLY B C 1
ATOM 1369 O O . GLY B 1 39 ? 0.984 -18.438 14.18 1 89.5 39 GLY B O 1
ATOM 1370 N N . HIS B 1 40 ? 0.36 -17.766 12.172 1 90.88 40 HIS B N 1
ATOM 1371 C CA . HIS B 1 40 ? 1.748 -17.625 11.758 1 90.88 40 HIS B CA 1
ATOM 1372 C C . HIS B 1 40 ? 2.479 -16.594 12.625 1 90.88 40 HIS B C 1
ATOM 1374 O O . HIS B 1 40 ? 1.898 -15.586 13.023 1 90.88 40 HIS B O 1
ATOM 1380 N N . THR B 1 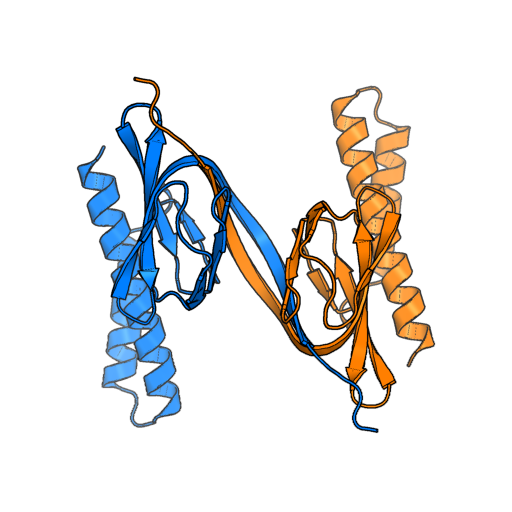41 ? 3.711 -16.859 12.875 1 90.19 41 THR B N 1
ATOM 1381 C CA . THR B 1 41 ? 4.535 -15.938 13.641 1 90.19 41 THR B CA 1
ATOM 1382 C C . THR B 1 41 ? 4.664 -14.602 12.914 1 90.19 41 THR B C 1
ATOM 1384 O O . THR B 1 41 ? 4.742 -14.562 11.688 1 90.19 41 THR B O 1
ATOM 1387 N N . PRO B 1 42 ? 4.668 -13.555 13.68 1 87.25 42 PRO B N 1
ATOM 1388 C CA . PRO B 1 42 ? 4.84 -12.234 13.055 1 87.25 42 PRO B CA 1
ATOM 1389 C C . PRO B 1 42 ? 6.078 -12.164 12.164 1 87.25 42 PRO B C 1
ATOM 1391 O O . PRO B 1 42 ? 7.125 -12.727 12.508 1 87.25 42 PRO B O 1
ATOM 1394 N N . LEU B 1 43 ? 5.879 -11.547 11.016 1 83.81 43 LEU B N 1
ATOM 1395 C CA . LEU B 1 43 ? 6.969 -11.445 10.047 1 83.81 43 LEU B CA 1
ATOM 1396 C C . LEU B 1 43 ? 6.797 -10.219 9.164 1 83.81 43 LEU B C 1
ATOM 1398 O O . LEU B 1 43 ? 5.68 -9.883 8.773 1 83.81 43 LEU B O 1
ATOM 1402 N N . LEU B 1 44 ? 7.879 -9.477 8.938 1 83.12 44 LEU B N 1
ATOM 1403 C CA . LEU B 1 44 ? 7.977 -8.406 7.945 1 83.12 44 LEU B CA 1
ATOM 1404 C C . LEU B 1 44 ? 9.141 -8.656 6.996 1 83.12 44 LEU B C 1
ATOM 1406 O O . LEU B 1 44 ? 10.297 -8.711 7.43 1 83.12 44 LEU B O 1
ATOM 1410 N N . THR B 1 45 ? 8.852 -8.859 5.734 1 86.62 45 THR B N 1
ATOM 1411 C CA . THR B 1 45 ? 9.938 -9.156 4.809 1 86.62 45 THR B CA 1
ATOM 1412 C C . THR B 1 45 ? 9.617 -8.625 3.412 1 86.62 45 THR B C 1
ATOM 1414 O O . THR B 1 45 ? 8.453 -8.406 3.078 1 86.62 45 THR B O 1
ATOM 1417 N N . ALA B 1 46 ? 10.703 -8.43 2.676 1 87.25 46 ALA B N 1
ATOM 1418 C CA . ALA B 1 46 ? 10.555 -8.055 1.272 1 87.25 46 ALA B CA 1
ATOM 1419 C C . ALA B 1 46 ? 10.102 -9.242 0.43 1 87.25 46 ALA B C 1
ATOM 1421 O O . ALA B 1 46 ? 10.391 -10.398 0.768 1 87.25 46 ALA B O 1
ATOM 1422 N N . ILE B 1 47 ? 9.352 -8.984 -0.613 1 90.5 47 ILE B N 1
ATOM 1423 C CA . ILE B 1 47 ? 8.945 -10.031 -1.546 1 90.5 47 ILE B CA 1
ATOM 1424 C C . ILE B 1 47 ? 9.484 -9.711 -2.939 1 90.5 47 ILE B C 1
ATOM 1426 O O . ILE B 1 47 ? 9.641 -8.547 -3.301 1 90.5 47 ILE B O 1
ATOM 1430 N N . LYS B 1 48 ? 9.781 -10.734 -3.691 1 87.69 48 LYS B N 1
ATOM 1431 C CA . LYS B 1 48 ? 10.258 -10.648 -5.07 1 87.69 48 LYS B CA 1
ATOM 1432 C C . LYS B 1 48 ? 9.094 -10.641 -6.051 1 87.69 48 LYS B C 1
ATOM 1434 O O . LYS B 1 48 ? 7.965 -10.984 -5.688 1 87.69 48 LYS B O 1
ATOM 1439 N N . PRO B 1 49 ? 9.438 -10.094 -7.309 1 88.81 49 PRO B N 1
ATOM 1440 C CA . PRO B 1 49 ? 8.383 -10.266 -8.312 1 88.81 49 PRO B CA 1
ATOM 1441 C C . PRO B 1 49 ? 7.887 -11.703 -8.398 1 88.81 49 PRO B C 1
ATOM 1443 O O . PRO B 1 49 ? 8.688 -12.641 -8.375 1 88.81 49 PRO B O 1
ATOM 1446 N N . GLY B 1 50 ? 6.637 -11.898 -8.438 1 90.81 50 GLY B N 1
ATOM 1447 C CA . GLY B 1 50 ? 6.02 -13.211 -8.445 1 90.81 50 GLY B CA 1
ATOM 1448 C C . GLY B 1 50 ? 4.508 -13.164 -8.328 1 90.81 50 GLY B C 1
ATOM 1449 O O . GLY B 1 50 ? 3.85 -12.383 -9.016 1 90.81 50 GLY B O 1
ATOM 1450 N N . MET B 1 51 ? 4.008 -14.102 -7.52 1 90.75 51 MET B N 1
ATOM 1451 C CA . MET B 1 51 ? 2.557 -14.164 -7.379 1 90.75 51 MET B CA 1
ATOM 1452 C C . MET B 1 51 ? 2.16 -14.352 -5.918 1 90.75 51 MET B C 1
ATOM 1454 O O . MET B 1 51 ? 2.963 -14.82 -5.105 1 90.75 51 MET B O 1
ATOM 1458 N N . VAL B 1 52 ? 1.025 -13.906 -5.59 1 95.12 52 VAL B N 1
ATOM 1459 C CA . VAL B 1 52 ? 0.307 -14.289 -4.379 1 95.12 52 VAL B CA 1
ATOM 1460 C C . VAL B 1 52 ? -0.783 -15.297 -4.715 1 95.12 52 VAL B C 1
ATOM 1462 O O . VAL B 1 52 ? -1.749 -14.977 -5.41 1 95.12 52 VAL B O 1
ATOM 1465 N N . ARG B 1 53 ? -0.589 -16.484 -4.262 1 94.62 53 ARG B N 1
ATOM 1466 C CA . ARG B 1 53 ? -1.619 -17.516 -4.418 1 94.62 53 ARG B CA 1
ATOM 1467 C C . ARG B 1 53 ? -2.508 -17.594 -3.182 1 94.62 53 ARG B C 1
ATOM 1469 O O . ARG B 1 53 ? -2.039 -17.938 -2.096 1 94.62 53 ARG B O 1
ATOM 1476 N N . ILE B 1 54 ? -3.711 -17.344 -3.34 1 95.62 54 ILE B N 1
ATOM 1477 C CA . ILE B 1 54 ? -4.668 -17.25 -2.242 1 95.62 54 ILE B CA 1
ATOM 1478 C C . ILE B 1 54 ? -5.605 -18.453 -2.273 1 95.62 54 ILE B C 1
ATOM 1480 O O . ILE B 1 54 ? -6.141 -18.797 -3.326 1 95.62 54 ILE B O 1
ATOM 1484 N N . VAL B 1 55 ? -5.734 -19.062 -1.154 1 95.06 55 VAL B N 1
ATOM 1485 C CA . VAL B 1 55 ? -6.75 -20.094 -0.989 1 95.06 55 VAL B CA 1
ATOM 1486 C C . VAL B 1 55 ? -7.828 -19.625 -0.021 1 95.06 55 VAL B C 1
ATOM 1488 O O . VAL B 1 55 ? -7.555 -19.406 1.162 1 95.06 55 VAL B O 1
ATOM 1491 N N . LYS B 1 56 ? -8.945 -19.453 -0.584 1 93.06 56 LYS B N 1
ATOM 1492 C CA . LYS B 1 56 ? -10.086 -19.016 0.207 1 93.06 56 LYS B CA 1
ATOM 1493 C C . LYS B 1 56 ? -10.773 -20.188 0.892 1 93.06 56 LYS B C 1
ATOM 1495 O O . LYS B 1 56 ? -10.312 -21.328 0.797 1 93.06 56 LYS B O 1
ATOM 1500 N N . GLN B 1 57 ? -11.781 -19.672 1.625 1 86.81 57 GLN B N 1
ATOM 1501 C CA . GLN B 1 57 ? -12.586 -20.734 2.225 1 86.81 57 GLN B CA 1
ATOM 1502 C C . GLN B 1 57 ? -13.188 -21.641 1.156 1 86.81 57 GLN B C 1
ATOM 1504 O O . GLN B 1 57 ? -13.5 -21.188 0.053 1 86.81 57 GLN B O 1
ATOM 1509 N N . HIS B 1 58 ? -13.32 -22.984 1.313 1 85.5 58 HIS B N 1
ATOM 1510 C CA . HIS B 1 58 ? -13.914 -24 0.451 1 85.5 58 HIS B CA 1
ATOM 1511 C C . HIS B 1 58 ? -13 -24.328 -0.723 1 85.5 58 HIS B C 1
ATOM 1513 O O . HIS B 1 58 ? -13.461 -24.844 -1.747 1 85.5 58 HIS B O 1
ATOM 1519 N N . GLY B 1 59 ? -11.828 -23.812 -0.772 1 85.56 59 GLY B N 1
ATOM 1520 C CA . GLY B 1 59 ? -10.82 -24.312 -1.695 1 85.56 59 GLY B CA 1
ATOM 1521 C C . GLY B 1 59 ? -10.672 -23.453 -2.936 1 85.56 59 GLY B C 1
ATOM 1522 O O . GLY B 1 59 ? -9.859 -23.75 -3.811 1 85.56 59 GLY B O 1
ATOM 1523 N N . HIS B 1 60 ? -11.453 -22.375 -3.057 1 88.81 60 HIS B N 1
ATOM 1524 C CA . HIS B 1 60 ? -11.312 -21.484 -4.211 1 88.81 60 HIS B CA 1
ATOM 1525 C C . HIS B 1 60 ? -9.969 -20.781 -4.203 1 88.81 60 HIS B C 1
ATOM 1527 O O . HIS B 1 60 ? -9.547 -20.234 -3.176 1 88.81 60 HIS B O 1
ATOM 1533 N N . GLU B 1 61 ? -9.305 -20.828 -5.375 1 91.44 61 GLU B N 1
ATOM 1534 C CA . GLU B 1 61 ? -7.973 -20.234 -5.488 1 91.44 61 GLU B CA 1
ATOM 1535 C C . GLU B 1 61 ? -8.008 -18.953 -6.332 1 91.44 61 GLU B C 1
ATOM 1537 O O . GLU B 1 61 ? -8.758 -18.875 -7.305 1 91.44 61 GLU B O 1
ATOM 1542 N N . GLU B 1 62 ? -7.258 -18 -5.926 1 91.88 62 GLU B N 1
ATOM 1543 C CA . GLU B 1 62 ? -7.02 -16.781 -6.688 1 91.88 62 GLU B CA 1
ATOM 1544 C C . GLU B 1 62 ? -5.527 -16.469 -6.777 1 91.88 62 GLU B C 1
ATOM 1546 O O . GLU B 1 62 ? -4.789 -16.656 -5.809 1 91.88 62 GLU B O 1
ATOM 1551 N N . ILE B 1 63 ? -5.105 -16.047 -7.953 1 92.06 63 ILE B N 1
ATOM 1552 C CA . ILE B 1 63 ? -3.699 -15.719 -8.164 1 92.06 63 ILE B CA 1
ATOM 1553 C C . ILE B 1 63 ? -3.557 -14.242 -8.516 1 92.06 63 ILE B C 1
ATOM 1555 O O . ILE B 1 63 ? -4.266 -13.734 -9.391 1 92.06 63 ILE B O 1
ATOM 1559 N N . ILE B 1 64 ? -2.701 -13.602 -7.809 1 92.75 64 ILE B N 1
ATOM 1560 C CA . ILE B 1 64 ? -2.408 -12.195 -8.023 1 92.75 64 ILE B CA 1
ATOM 1561 C C . ILE B 1 64 ? -0.927 -12.016 -8.352 1 92.75 64 ILE B C 1
ATOM 1563 O O . ILE B 1 64 ? -0.063 -12.539 -7.645 1 92.75 64 ILE B O 1
ATOM 1567 N N . TYR B 1 65 ? -0.637 -11.336 -9.391 1 91 65 TYR B N 1
ATOM 1568 C CA . TYR B 1 65 ? 0.729 -10.93 -9.695 1 91 65 TYR B CA 1
ATOM 1569 C C . TYR B 1 65 ? 1.183 -9.805 -8.766 1 91 65 TYR B C 1
ATOM 1571 O O . TYR B 1 65 ? 0.421 -8.875 -8.484 1 91 65 TYR B O 1
ATOM 1579 N N . VAL B 1 66 ? 2.408 -9.906 -8.305 1 91.06 66 VAL B N 1
ATOM 1580 C CA . VAL B 1 66 ? 3.039 -8.797 -7.598 1 91.06 66 VAL B CA 1
ATOM 1581 C C . VAL B 1 66 ? 4.43 -8.539 -8.172 1 91.06 66 VAL B C 1
ATOM 1583 O O . VAL B 1 66 ? 5.16 -9.477 -8.492 1 91.06 66 VAL B O 1
ATOM 1586 N N . SER B 1 67 ? 4.824 -7.285 -8.367 1 87.25 67 SER B N 1
ATOM 1587 C CA . SER B 1 67 ? 6.109 -6.926 -8.961 1 87.25 67 SER B CA 1
ATOM 1588 C C . SER B 1 67 ? 7.199 -6.836 -7.898 1 87.25 67 SER B C 1
ATOM 1590 O O . SER B 1 67 ? 8.359 -6.555 -8.211 1 87.25 67 SER B O 1
ATOM 1592 N N . GLY B 1 68 ? 6.906 -7.023 -6.746 1 87.19 68 GLY B N 1
ATOM 1593 C CA . GLY B 1 68 ? 7.734 -6.832 -5.566 1 87.19 68 GLY B CA 1
ATOM 1594 C C . GLY B 1 68 ? 7.035 -6.055 -4.465 1 87.19 68 GLY B C 1
ATOM 1595 O O . GLY B 1 68 ? 5.824 -5.832 -4.535 1 87.19 68 GLY B O 1
ATOM 1596 N N . GLY B 1 69 ? 7.816 -5.848 -3.352 1 86.12 69 GLY B N 1
AT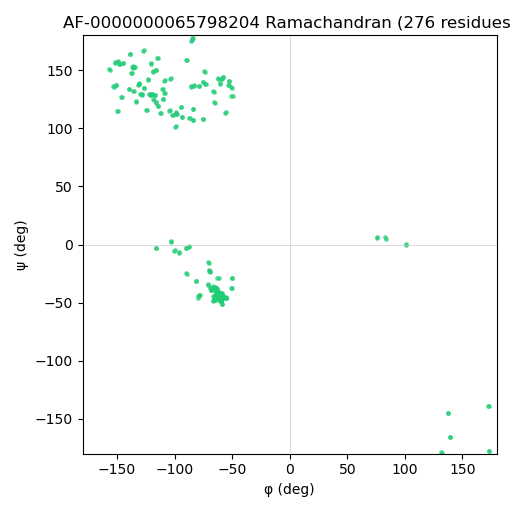OM 1597 C CA . GLY B 1 69 ? 7.23 -5.105 -2.244 1 86.12 69 GLY B CA 1
ATOM 1598 C C . GLY B 1 69 ? 7.543 -5.715 -0.89 1 86.12 69 GLY B C 1
ATOM 1599 O O . GLY B 1 69 ? 8.656 -6.176 -0.652 1 86.12 69 GLY B O 1
ATOM 1600 N N . MET B 1 70 ? 6.445 -5.559 0.006 1 85.06 70 MET B N 1
ATOM 1601 C CA . MET B 1 70 ? 6.605 -6.059 1.368 1 85.06 70 MET B CA 1
ATOM 1602 C C . MET B 1 70 ? 5.371 -6.844 1.809 1 85.06 70 MET B C 1
ATOM 1604 O O . MET B 1 70 ? 4.266 -6.59 1.33 1 85.06 70 MET B O 1
ATOM 1608 N N . VAL B 1 71 ? 5.684 -7.793 2.764 1 88.88 71 VAL B N 1
ATOM 1609 C CA . VAL B 1 71 ? 4.57 -8.5 3.391 1 88.88 71 VAL B CA 1
ATOM 1610 C C . VAL B 1 71 ? 4.707 -8.43 4.91 1 88.88 71 VAL B C 1
ATOM 1612 O O . VAL B 1 71 ? 5.812 -8.547 5.445 1 88.88 71 VAL B O 1
ATOM 1615 N N . GLU B 1 72 ? 3.639 -8.023 5.457 1 84.81 72 GLU B N 1
ATOM 1616 C CA . GLU B 1 72 ? 3.541 -8.031 6.914 1 84.81 72 GLU B CA 1
ATOM 1617 C C . GLU B 1 72 ? 2.561 -9.094 7.395 1 84.81 72 GLU B C 1
ATOM 1619 O O . GLU B 1 72 ? 1.397 -9.102 6.988 1 84.81 72 GLU B O 1
ATOM 1624 N N . ILE B 1 73 ? 3.078 -9.969 8.305 1 89.69 73 ILE B N 1
ATOM 1625 C CA . ILE B 1 73 ? 2.271 -11.07 8.828 1 89.69 73 ILE B CA 1
ATOM 1626 C C . ILE B 1 73 ? 2.115 -10.914 10.336 1 89.69 73 ILE B C 1
ATOM 1628 O O . ILE B 1 73 ? 3.1 -10.719 11.055 1 89.69 73 ILE B O 1
ATOM 1632 N N . GLN B 1 74 ? 0.933 -10.898 10.75 1 82.44 74 GLN B N 1
ATOM 1633 C CA . GLN B 1 74 ? 0.54 -11.055 12.148 1 82.44 74 GLN B CA 1
ATOM 1634 C C . GLN B 1 74 ? -0.366 -12.266 12.328 1 82.44 74 GLN B C 1
ATOM 1636 O O . GLN B 1 74 ? -0.929 -12.781 11.359 1 82.44 74 GLN B O 1
ATOM 1641 N N . PRO B 1 75 ? -0.441 -12.859 13.484 1 84.62 75 PRO B N 1
ATOM 1642 C CA . PRO B 1 75 ? -1.201 -14.086 13.703 1 84.62 75 PRO B CA 1
ATOM 1643 C C . PRO B 1 75 ? -2.627 -14.008 13.164 1 84.62 75 PRO B C 1
ATOM 1645 O O . PRO B 1 75 ? -3.162 -15.008 12.672 1 84.62 75 PRO B O 1
ATOM 1648 N N . GLY B 1 76 ? -3.264 -12.859 13.094 1 84.31 76 GLY B N 1
ATOM 1649 C CA . GLY B 1 76 ? -4.652 -12.789 12.672 1 84.31 76 GLY B CA 1
ATOM 1650 C C . GLY B 1 76 ? -4.84 -12.008 11.375 1 84.31 76 GLY B C 1
ATOM 1651 O O . GLY B 1 76 ? -5.949 -11.953 10.844 1 84.31 76 GLY B O 1
ATOM 1652 N N . THR B 1 77 ? -3.758 -11.5 10.914 1 86.88 77 THR B N 1
ATOM 1653 C CA . THR B 1 77 ? -3.885 -10.68 9.711 1 86.88 77 THR B CA 1
ATOM 1654 C C . THR B 1 77 ? -2.562 -10.625 8.953 1 86.88 77 THR B C 1
ATOM 1656 O O . THR B 1 77 ? -1.498 -10.852 9.531 1 86.88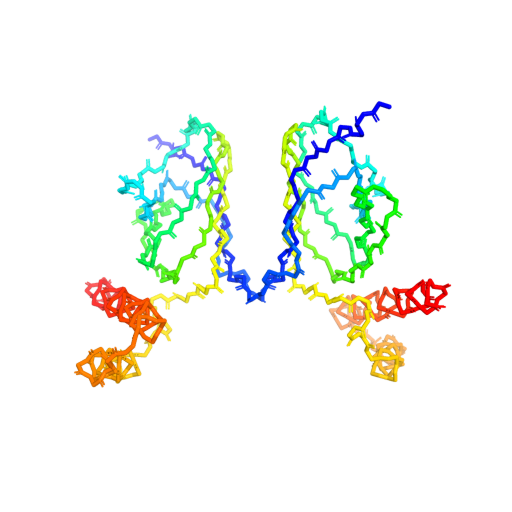 77 THR B O 1
ATOM 1659 N N . ALA B 1 78 ? -2.725 -10.469 7.633 1 92.06 78 ALA B N 1
ATOM 1660 C CA . ALA B 1 78 ? -1.562 -10.25 6.773 1 92.06 78 ALA B CA 1
ATOM 1661 C C . ALA B 1 78 ? -1.839 -9.164 5.738 1 92.06 78 ALA B C 1
ATOM 1663 O O . ALA B 1 78 ? -2.971 -9.023 5.266 1 92.06 78 ALA B O 1
ATOM 1664 N N . THR B 1 79 ? -0.77 -8.453 5.414 1 87.69 79 THR B N 1
ATOM 1665 C CA . THR B 1 79 ? -0.873 -7.426 4.383 1 87.69 79 THR B CA 1
ATOM 1666 C C . THR B 1 79 ? 0.285 -7.531 3.395 1 87.69 79 THR B C 1
ATOM 1668 O O . THR B 1 79 ? 1.452 -7.504 3.791 1 87.69 79 THR B O 1
ATOM 1671 N N . VAL B 1 80 ? -0.08 -7.672 2.166 1 91.25 80 VAL B N 1
ATOM 1672 C CA . VAL B 1 80 ? 0.89 -7.59 1.079 1 91.25 80 VAL B CA 1
ATOM 1673 C C . VAL B 1 80 ? 0.85 -6.195 0.455 1 91.25 80 VAL B C 1
ATOM 1675 O O . VAL B 1 80 ? -0.146 -5.812 -0.165 1 91.25 80 VAL B O 1
ATOM 1678 N N . LEU B 1 81 ? 1.902 -5.496 0.644 1 85.62 81 LEU B N 1
ATOM 1679 C CA . LEU B 1 81 ? 2.092 -4.203 0 1 85.62 81 LEU B CA 1
ATOM 1680 C C . LEU B 1 81 ? 2.982 -4.332 -1.23 1 85.62 81 LEU B C 1
ATOM 1682 O O . LEU B 1 81 ? 4.211 -4.27 -1.122 1 85.62 81 LEU B O 1
ATOM 1686 N N . ALA B 1 82 ? 2.316 -4.324 -2.365 1 86.75 82 ALA B N 1
ATOM 1687 C CA . ALA B 1 82 ? 3.062 -4.566 -3.598 1 86.75 82 ALA B CA 1
ATOM 1688 C C . ALA B 1 82 ? 3.289 -3.268 -4.367 1 86.75 82 ALA B C 1
ATOM 1690 O O . ALA B 1 82 ? 2.402 -2.412 -4.426 1 86.75 82 ALA B O 1
ATOM 1691 N N . ASP B 1 83 ? 4.445 -3.184 -4.953 1 80.88 83 ASP B N 1
ATOM 1692 C CA . ASP B 1 83 ? 4.672 -2.051 -5.848 1 80.88 83 ASP B CA 1
ATOM 1693 C C . ASP B 1 83 ? 3.6 -1.984 -6.934 1 80.88 83 ASP B C 1
ATOM 1695 O O . ASP B 1 83 ? 3.105 -0.904 -7.262 1 80.88 83 ASP B O 1
ATOM 1699 N N . THR B 1 84 ? 3.369 -3.143 -7.477 1 80.69 84 THR B N 1
ATOM 1700 C CA . THR B 1 84 ? 2.252 -3.359 -8.383 1 80.69 84 THR B CA 1
ATOM 1701 C C . THR B 1 84 ? 1.589 -4.707 -8.117 1 80.69 84 THR B C 1
ATOM 1703 O O . THR B 1 84 ? 2.273 -5.711 -7.906 1 80.69 84 THR B O 1
ATOM 1706 N N . ALA B 1 85 ? 0.277 -4.676 -8.062 1 88.5 85 ALA B N 1
ATOM 1707 C CA . ALA B 1 85 ? -0.503 -5.902 -7.957 1 88.5 85 ALA B CA 1
ATOM 1708 C C . ALA B 1 85 ? -1.611 -5.945 -9 1 88.5 85 ALA B C 1
ATOM 1710 O O . ALA B 1 85 ? -2.326 -4.961 -9.203 1 88.5 85 ALA B O 1
ATOM 1711 N N . ILE B 1 86 ? -1.656 -7.102 -9.719 1 85.44 86 ILE B N 1
ATOM 1712 C CA . ILE B 1 86 ? -2.662 -7.281 -10.758 1 85.44 86 ILE B CA 1
ATOM 1713 C C . ILE B 1 86 ? -3.264 -8.68 -10.656 1 85.44 86 ILE B C 1
ATOM 1715 O O . ILE B 1 86 ? -2.535 -9.672 -10.562 1 85.44 86 ILE B O 1
ATOM 1719 N N . ARG B 1 87 ? -4.578 -8.688 -10.703 1 90.38 87 ARG B N 1
ATOM 1720 C CA . ARG B 1 87 ? -5.207 -10 -10.742 1 90.38 87 ARG B CA 1
ATOM 1721 C C . ARG B 1 87 ? -4.773 -10.781 -11.977 1 90.38 87 ARG B C 1
ATOM 1723 O O . ARG B 1 87 ? -4.668 -10.219 -13.07 1 90.38 87 ARG B O 1
ATOM 1730 N N . GLY B 1 88 ? -4.527 -12.07 -11.742 1 87.62 88 GLY B N 1
ATOM 1731 C CA . GLY B 1 88 ? -4.09 -12.906 -12.852 1 87.62 88 GLY B CA 1
ATOM 1732 C C . GLY B 1 88 ? -4.98 -12.789 -14.07 1 87.62 88 GLY B C 1
ATOM 1733 O O . GLY B 1 88 ? -4.492 -12.734 -15.203 1 87.62 88 GLY B O 1
ATOM 1734 N N . GLU B 1 89 ? -6.289 -12.672 -13.859 1 85.12 89 GLU B N 1
ATOM 1735 C CA . GLU B 1 89 ? -7.27 -12.625 -14.938 1 85.12 89 GLU B CA 1
ATOM 1736 C C . GLU B 1 89 ? -7.176 -11.312 -15.711 1 85.12 89 GLU B C 1
ATOM 1738 O O . GLU B 1 89 ? -7.672 -11.203 -16.828 1 85.12 89 GLU B O 1
ATOM 1743 N N . GLU B 1 90 ? -6.531 -10.352 -15.156 1 84.88 90 GLU B N 1
ATOM 1744 C CA . GLU B 1 90 ? -6.465 -9.031 -15.766 1 84.88 90 GLU B CA 1
ATOM 1745 C C . GLU B 1 90 ? -5.141 -8.828 -16.5 1 84.88 90 GLU B C 1
ATOM 1747 O O . GLU B 1 90 ? -4.941 -7.809 -17.172 1 84.88 90 GLU B O 1
ATOM 1752 N N . LEU B 1 91 ? -4.266 -9.773 -16.391 1 85.19 91 LEU B N 1
ATOM 1753 C CA . LEU B 1 91 ? -2.965 -9.664 -17.031 1 85.19 91 LEU B CA 1
ATOM 1754 C C . LEU B 1 91 ? -3.088 -9.906 -18.531 1 85.19 91 LEU B C 1
ATOM 1756 O O . LEU B 1 91 ? -3.887 -10.742 -18.969 1 85.19 91 LEU B O 1
ATOM 1760 N N . ASP B 1 92 ? -2.346 -9.109 -19.172 1 81.75 92 ASP B N 1
ATOM 1761 C CA . ASP B 1 92 ? -2.277 -9.211 -20.625 1 81.75 92 ASP B CA 1
ATOM 1762 C C . ASP B 1 92 ? -1.035 -9.984 -21.062 1 81.75 92 ASP B C 1
ATOM 1764 O O . ASP B 1 92 ? 0.078 -9.461 -21.016 1 81.75 92 ASP B O 1
ATOM 1768 N N . ALA B 1 93 ? -1.286 -11.164 -21.641 1 84.69 93 ALA B N 1
ATOM 1769 C CA . ALA B 1 93 ? -0.18 -12.039 -22.016 1 84.69 93 ALA B CA 1
ATOM 1770 C C . ALA B 1 93 ? 0.705 -11.375 -23.062 1 84.69 93 ALA B C 1
ATOM 1772 O O . ALA B 1 93 ? 1.932 -11.492 -23.016 1 84.69 93 ALA B O 1
ATOM 1773 N N . ALA B 1 94 ? 0.106 -10.758 -24.016 1 86.06 94 ALA B N 1
ATOM 1774 C CA . ALA B 1 94 ? 0.854 -10.109 -25.094 1 86.06 94 ALA B CA 1
ATOM 1775 C C . ALA B 1 94 ? 1.756 -9.008 -24.547 1 86.06 94 ALA B C 1
ATOM 1777 O O . ALA B 1 94 ? 2.92 -8.898 -24.938 1 86.06 94 ALA B O 1
ATOM 1778 N N . LYS B 1 95 ? 1.217 -8.203 -23.688 1 83.88 95 LYS B N 1
ATOM 1779 C CA . LYS B 1 95 ? 2 -7.129 -23.094 1 83.88 95 LYS B CA 1
ATOM 1780 C C . LYS B 1 95 ? 3.15 -7.684 -22.266 1 83.88 95 LYS B C 1
ATOM 1782 O O . LYS B 1 95 ? 4.254 -7.133 -22.266 1 83.88 95 LYS B O 1
ATOM 1787 N N . ALA B 1 96 ? 2.871 -8.734 -21.516 1 86.44 96 ALA B N 1
ATOM 1788 C CA . ALA B 1 96 ? 3.898 -9.344 -20.672 1 86.44 96 ALA B CA 1
ATOM 1789 C C . ALA B 1 96 ? 5.023 -9.93 -21.516 1 86.44 96 ALA B C 1
ATOM 1791 O O . ALA B 1 96 ? 6.199 -9.812 -21.172 1 86.44 96 ALA B O 1
ATOM 1792 N N . GLU B 1 97 ? 4.605 -10.5 -22.609 1 87.12 97 GLU B N 1
ATOM 1793 C CA . GLU B 1 97 ? 5.598 -11.062 -23.516 1 87.12 97 GLU B CA 1
ATOM 1794 C C . GLU B 1 97 ? 6.465 -9.969 -24.125 1 87.12 97 GLU B C 1
ATOM 1796 O O . GLU B 1 97 ? 7.676 -10.141 -24.281 1 87.12 97 GLU B O 1
ATOM 1801 N N . GLU B 1 98 ? 5.828 -8.977 -24.531 1 85.81 98 GLU B N 1
ATOM 1802 C CA . GLU B 1 98 ? 6.559 -7.84 -25.094 1 85.81 98 GLU B CA 1
ATOM 1803 C C . GLU B 1 98 ? 7.523 -7.246 -24.078 1 85.81 98 GLU B C 1
ATOM 1805 O O . GLU B 1 98 ? 8.656 -6.891 -24.422 1 85.81 98 GLU B O 1
ATOM 1810 N N . ALA B 1 99 ? 7.078 -7.133 -22.875 1 83.44 99 ALA B N 1
ATOM 1811 C CA . ALA B 1 99 ? 7.934 -6.609 -21.797 1 83.44 99 ALA B CA 1
ATOM 1812 C C . ALA B 1 99 ? 9.148 -7.508 -21.578 1 83.44 99 ALA B C 1
ATOM 1814 O O . ALA B 1 99 ? 10.258 -7.016 -21.344 1 83.44 99 ALA B O 1
ATOM 1815 N N . LYS B 1 100 ? 8.906 -8.742 -21.594 1 85.81 100 LYS B N 1
ATOM 1816 C CA . LYS B 1 100 ? 10 -9.703 -21.453 1 85.81 100 LYS B CA 1
ATOM 1817 C C . LYS B 1 100 ? 11.031 -9.531 -22.562 1 85.81 100 LYS B C 1
ATOM 1819 O O . LYS B 1 100 ? 12.234 -9.453 -22.297 1 85.81 100 LYS B O 1
ATOM 1824 N N . ARG B 1 101 ? 10.508 -9.453 -23.75 1 87.5 101 ARG B N 1
ATOM 1825 C CA . ARG B 1 101 ? 11.383 -9.305 -24.906 1 87.5 101 ARG B CA 1
ATOM 1826 C C . ARG B 1 101 ? 12.211 -8.031 -24.812 1 87.5 101 ARG B C 1
ATOM 1828 O O . ARG B 1 101 ? 13.414 -8.047 -25.078 1 87.5 101 ARG B O 1
ATOM 1835 N N . ARG B 1 102 ? 11.594 -6.961 -24.516 1 82.12 102 ARG B N 1
ATOM 1836 C CA . ARG B 1 102 ? 12.273 -5.676 -24.391 1 82.12 102 ARG B CA 1
ATOM 1837 C C . ARG B 1 102 ? 13.359 -5.742 -23.312 1 82.12 102 ARG B C 1
ATOM 1839 O O . ARG B 1 102 ? 14.461 -5.223 -23.5 1 82.12 102 ARG B O 1
ATOM 1846 N N . ALA B 1 103 ? 13.047 -6.332 -22.203 1 83.38 103 ALA B N 1
ATOM 1847 C CA . ALA B 1 103 ? 14 -6.43 -21.094 1 83.38 103 ALA B CA 1
ATOM 1848 C C . ALA B 1 103 ? 15.188 -7.309 -21.469 1 83.38 103 ALA B C 1
ATOM 1850 O O . ALA B 1 103 ? 16.328 -6.996 -21.125 1 83.38 103 ALA B O 1
ATOM 1851 N N . GLU B 1 104 ? 14.906 -8.305 -22.172 1 85.62 104 GLU B N 1
ATOM 1852 C CA . GLU B 1 104 ? 15.961 -9.188 -22.641 1 85.62 104 GLU B CA 1
ATOM 1853 C C . GLU B 1 104 ? 16.891 -8.469 -23.609 1 85.62 104 GLU B C 1
ATOM 1855 O O . GLU B 1 104 ? 18.125 -8.617 -23.531 1 85.62 104 GLU B O 1
ATOM 1860 N N . GLU B 1 105 ? 16.281 -7.723 -24.5 1 85.5 105 GLU B N 1
ATOM 1861 C CA . GLU B 1 105 ? 17.078 -6.953 -25.453 1 85.5 105 GLU B CA 1
ATOM 1862 C C . GLU B 1 105 ? 17.953 -5.926 -24.75 1 85.5 105 GLU B C 1
ATOM 1864 O O . GLU B 1 105 ? 19.109 -5.711 -25.141 1 85.5 105 GLU B O 1
ATOM 1869 N N . GLN B 1 106 ? 17.344 -5.324 -23.781 1 79.94 106 GLN B N 1
ATOM 1870 C CA . GLN B 1 106 ? 18.094 -4.328 -23.016 1 79.94 106 GLN B CA 1
ATOM 1871 C C . GLN B 1 106 ? 19.281 -4.965 -22.297 1 79.94 106 GLN B C 1
ATOM 1873 O O . GLN B 1 106 ? 20.344 -4.355 -22.188 1 79.94 106 GLN B O 1
ATOM 1878 N N . ILE B 1 107 ? 19.109 -6.047 -21.844 1 79.62 107 ILE B N 1
ATOM 1879 C CA . ILE B 1 107 ? 20.156 -6.758 -21.141 1 79.62 107 ILE B CA 1
ATOM 1880 C C . ILE B 1 107 ? 21.281 -7.145 -22.109 1 79.62 107 ILE B C 1
ATOM 1882 O O . ILE B 1 107 ? 22.453 -7.055 -21.781 1 79.62 107 ILE B O 1
ATOM 1886 N N . GLN B 1 108 ? 20.812 -7.523 -23.234 1 82.56 108 GLN B N 1
ATOM 1887 C CA . GLN B 1 108 ? 21.766 -7.957 -24.234 1 82.56 108 GLN B CA 1
ATOM 1888 C C . GLN B 1 108 ? 22.562 -6.777 -24.781 1 82.56 108 GLN B C 1
ATOM 1890 O O . GLN B 1 108 ? 23.75 -6.922 -25.125 1 82.56 108 GLN B O 1
ATOM 1895 N N . ASN B 1 109 ? 21.859 -5.637 -24.859 1 79.75 109 ASN B N 1
ATOM 1896 C CA . ASN B 1 109 ? 22.469 -4.469 -25.469 1 79.75 109 ASN B CA 1
ATOM 1897 C C . ASN B 1 109 ? 23.234 -3.629 -24.453 1 79.75 109 ASN B C 1
ATOM 1899 O O . ASN B 1 109 ? 23.938 -2.688 -24.828 1 79.75 109 ASN B O 1
ATOM 1903 N N . GLN B 1 110 ? 22.891 -3.707 -23.297 1 65.62 110 GLN B N 1
ATOM 1904 C CA . GLN B 1 110 ? 23.359 -2.754 -22.297 1 65.62 110 GLN B CA 1
ATOM 1905 C C . GLN B 1 110 ? 24.719 -3.168 -21.75 1 65.62 110 GLN B C 1
ATOM 1907 O O . GLN B 1 110 ? 24.953 -4.344 -21.453 1 65.62 110 GLN B O 1
ATOM 1912 N N . HIS B 1 111 ? 25.625 -2.289 -22.031 1 64.44 111 HIS B N 1
ATOM 1913 C CA . HIS B 1 111 ? 27.016 -2.424 -21.594 1 64.44 111 HIS B CA 1
ATOM 1914 C C . HIS B 1 111 ? 27.234 -1.771 -20.234 1 64.44 111 HIS B C 1
ATOM 1916 O O . HIS B 1 111 ? 28.312 -1.869 -19.656 1 64.44 111 HIS B O 1
ATOM 1922 N N . GLY B 1 112 ? 26.094 -1.108 -19.672 1 63.56 112 GLY B N 1
ATOM 1923 C CA . GLY B 1 112 ? 26.375 -0.474 -18.406 1 63.56 112 GLY B CA 1
ATOM 1924 C C . GLY B 1 112 ? 25.594 -1.07 -17.25 1 63.56 112 GLY B C 1
ATOM 1925 O O . GLY B 1 112 ? 24.547 -1.691 -17.453 1 63.56 112 GLY B O 1
ATOM 1926 N N . ASP B 1 113 ? 26.125 -1.062 -16 1 64 113 ASP B N 1
ATOM 1927 C CA . ASP B 1 113 ? 25.688 -1.743 -14.789 1 64 113 ASP B CA 1
ATOM 1928 C C . ASP B 1 113 ? 24.266 -1.331 -14.414 1 64 113 ASP B C 1
ATOM 1930 O O . ASP B 1 113 ? 23.438 -2.18 -14.094 1 64 113 ASP B O 1
ATOM 1934 N N . MET B 1 114 ? 23.938 -0.057 -14.336 1 61.91 114 MET B N 1
ATOM 1935 C CA . MET B 1 114 ? 22.641 0.427 -13.898 1 61.91 114 MET B CA 1
ATOM 1936 C C . MET B 1 114 ? 21.531 -0.008 -14.867 1 61.91 114 MET B C 1
ATOM 1938 O O . MET B 1 114 ? 20.453 -0.403 -14.445 1 61.91 114 MET B O 1
ATOM 1942 N N . ASP B 1 115 ? 21.938 0.029 -16.062 1 67.75 115 ASP B N 1
ATOM 1943 C CA . ASP B 1 115 ? 20.984 -0.359 -17.094 1 67.75 115 ASP B CA 1
ATOM 1944 C C . ASP B 1 115 ? 20.688 -1.855 -17.047 1 67.75 115 ASP B C 1
ATOM 1946 O O . ASP B 1 115 ? 19.547 -2.277 -17.234 1 67.75 115 ASP B O 1
ATOM 1950 N N . PHE B 1 116 ? 21.734 -2.465 -16.438 1 72.88 116 PHE B N 1
ATOM 1951 C CA . PHE B 1 116 ? 21.578 -3.91 -16.344 1 72.88 116 PHE B CA 1
ATOM 1952 C C . PHE B 1 116 ? 20.641 -4.285 -15.211 1 72.88 116 PHE B C 1
ATOM 1954 O O . PHE B 1 116 ? 19.75 -5.121 -15.383 1 72.88 116 PHE B O 1
ATOM 1961 N N . ALA B 1 117 ? 20.812 -3.627 -14.094 1 71.38 117 ALA B N 1
ATOM 1962 C CA . ALA B 1 117 ? 19.969 -3.912 -12.938 1 71.38 117 ALA B CA 1
ATOM 1963 C C . ALA B 1 117 ? 18.5 -3.619 -13.234 1 71.38 117 ALA B C 1
ATOM 1965 O O . ALA B 1 117 ? 17.625 -4.395 -12.859 1 71.38 117 ALA B O 1
ATOM 1966 N N . GLN B 1 118 ? 18.312 -2.549 -13.805 1 75.5 118 GLN B N 1
ATOM 1967 C CA . GLN B 1 118 ? 16.953 -2.172 -14.164 1 75.5 118 GLN B CA 1
ATOM 1968 C C . GLN B 1 118 ? 16.344 -3.172 -15.148 1 75.5 118 GLN B C 1
ATOM 1970 O O . GLN B 1 118 ? 15.203 -3.605 -14.969 1 75.5 118 GLN B O 1
ATOM 1975 N N . ALA B 1 119 ? 17.109 -3.543 -16.109 1 78.5 119 ALA B N 1
ATOM 1976 C CA . ALA B 1 119 ? 16.625 -4.492 -17.109 1 78.5 119 ALA B CA 1
ATOM 1977 C C . ALA B 1 119 ? 16.344 -5.852 -16.484 1 78.5 119 ALA B C 1
ATOM 1979 O O . ALA B 1 119 ? 15.352 -6.508 -16.828 1 78.5 119 ALA B O 1
ATOM 1980 N N . ALA B 1 120 ? 17.156 -6.203 -15.625 1 77.56 120 ALA B N 1
ATOM 1981 C CA . ALA B 1 120 ? 16.969 -7.473 -14.93 1 77.56 120 ALA B CA 1
ATOM 1982 C C . ALA B 1 120 ? 15.688 -7.457 -14.102 1 77.56 120 ALA B C 1
ATOM 1984 O O . ALA B 1 120 ? 14.953 -8.453 -14.062 1 77.56 120 ALA B O 1
ATOM 1985 N N . SER B 1 121 ? 15.516 -6.398 -13.477 1 79.94 121 SER B N 1
ATOM 1986 C CA . SER B 1 121 ? 14.297 -6.234 -12.695 1 79.94 121 SER B CA 1
ATOM 1987 C C . SER B 1 121 ? 13.062 -6.316 -13.594 1 79.94 121 SER B C 1
ATOM 1989 O O . SER B 1 121 ? 12.086 -6.992 -13.25 1 79.94 121 SER B O 1
ATOM 1991 N N . GLU B 1 122 ? 13.125 -5.656 -14.695 1 77.5 122 GLU B N 1
ATOM 1992 C CA . GLU B 1 122 ? 12.016 -5.68 -15.633 1 77.5 122 GLU B CA 1
ATOM 1993 C C . GLU B 1 122 ? 11.781 -7.086 -16.188 1 77.5 122 GLU B C 1
ATOM 1995 O O . GLU B 1 122 ? 10.633 -7.508 -16.344 1 77.5 122 GLU B O 1
ATOM 2000 N N . LEU B 1 123 ? 12.836 -7.707 -16.391 1 81.69 123 LEU B N 1
ATOM 2001 C CA . LEU B 1 123 ? 12.727 -9.078 -16.859 1 81.69 123 LEU B CA 1
ATOM 2002 C C . LEU B 1 123 ? 12.07 -9.969 -15.805 1 81.69 123 LEU B C 1
ATOM 2004 O O . LEU B 1 123 ? 11.172 -10.75 -16.125 1 81.69 123 LEU B O 1
ATOM 2008 N N . ALA B 1 124 ? 12.539 -9.836 -14.648 1 79.94 124 ALA B N 1
ATOM 2009 C CA . ALA B 1 124 ? 11.945 -10.602 -13.555 1 79.94 124 ALA B CA 1
ATOM 2010 C C . ALA B 1 124 ? 10.445 -10.344 -13.445 1 79.94 124 ALA B C 1
ATOM 2012 O O . ALA B 1 124 ? 9.664 -11.273 -13.266 1 79.94 124 ALA B O 1
ATOM 2013 N N . LYS B 1 125 ? 10.07 -9.172 -13.516 1 82.06 125 LYS B N 1
ATOM 2014 C CA . LYS B 1 125 ? 8.664 -8.781 -13.438 1 82.06 125 LYS B CA 1
ATOM 2015 C C . LYS B 1 125 ? 7.863 -9.398 -14.586 1 82.06 125 LYS B C 1
ATOM 2017 O O . LYS B 1 125 ? 6.785 -9.953 -14.359 1 82.06 125 LYS B O 1
ATOM 2022 N N . ALA B 1 126 ? 8.406 -9.305 -15.75 1 81.44 126 ALA B N 1
ATOM 2023 C CA . ALA B 1 126 ? 7.711 -9.836 -16.922 1 81.44 126 ALA B CA 1
ATOM 2024 C C . ALA B 1 126 ? 7.527 -11.344 -16.812 1 81.44 126 ALA B C 1
ATOM 2026 O O . ALA B 1 126 ? 6.453 -11.867 -17.125 1 81.44 126 ALA B O 1
ATOM 2027 N N . ILE B 1 127 ? 8.516 -11.969 -16.359 1 80.31 127 ILE B N 1
ATOM 2028 C CA . ILE B 1 127 ? 8.477 -13.414 -16.219 1 80.31 127 ILE B CA 1
ATOM 2029 C C . ILE B 1 127 ? 7.418 -13.797 -15.18 1 80.31 127 ILE B C 1
ATOM 2031 O O . ILE B 1 127 ? 6.645 -14.734 -15.383 1 80.31 127 ILE B O 1
ATOM 2035 N N . ALA B 1 128 ? 7.461 -13.078 -14.117 1 84.44 128 ALA B N 1
ATOM 2036 C CA . ALA B 1 128 ? 6.469 -13.32 -13.07 1 84.44 128 ALA B CA 1
ATOM 2037 C C . ALA B 1 128 ? 5.051 -13.125 -13.609 1 84.44 128 ALA B C 1
ATOM 2039 O O . ALA B 1 128 ? 4.152 -13.906 -13.289 1 84.44 128 ALA B O 1
ATOM 2040 N N . GLN B 1 129 ? 4.848 -12.125 -14.383 1 83.88 129 GLN B N 1
ATOM 2041 C CA . GLN B 1 129 ? 3.537 -11.891 -14.977 1 83.88 129 GLN B CA 1
ATOM 2042 C C . GLN B 1 129 ? 3.104 -13.07 -15.844 1 83.88 129 GLN B C 1
ATOM 2044 O O . GLN B 1 129 ? 1.963 -13.523 -15.75 1 83.88 129 GLN B O 1
ATOM 2049 N N . LEU B 1 130 ? 4.008 -13.484 -16.609 1 82.06 130 LEU B N 1
ATOM 2050 C CA . LEU B 1 130 ? 3.709 -14.578 -17.531 1 82.06 130 LEU B CA 1
ATOM 2051 C C . LEU B 1 130 ? 3.385 -15.859 -16.766 1 82.06 130 LEU B C 1
ATOM 2053 O O . LEU B 1 130 ? 2.488 -16.609 -17.141 1 82.06 130 LEU B O 1
ATOM 2057 N N . ARG B 1 131 ? 4.129 -16.078 -15.797 1 81.38 131 ARG B N 1
ATOM 2058 C CA . ARG B 1 131 ? 3.867 -17.234 -14.961 1 81.38 131 ARG B CA 1
ATOM 2059 C C . ARG B 1 131 ? 2.461 -17.172 -14.367 1 81.38 131 ARG B C 1
ATOM 2061 O O . ARG B 1 131 ? 1.748 -18.188 -14.352 1 81.38 131 ARG B O 1
ATOM 2068 N N . VAL B 1 132 ? 2.07 -16.062 -13.867 1 83.31 132 VAL B N 1
ATOM 2069 C CA . VAL B 1 132 ? 0.754 -15.891 -13.258 1 83.31 132 VAL B CA 1
ATOM 2070 C C . VAL B 1 132 ? -0.332 -16.125 -14.305 1 83.31 132 VAL B C 1
ATOM 2072 O O . VAL B 1 132 ? -1.358 -16.734 -14.016 1 83.31 132 VAL B O 1
ATOM 2075 N N . ILE B 1 133 ? -0.092 -15.625 -15.445 1 79.5 133 ILE B N 1
ATOM 2076 C CA . ILE B 1 133 ? -1.049 -15.797 -16.531 1 79.5 133 ILE B CA 1
ATOM 2077 C C . ILE B 1 133 ? -1.251 -17.281 -16.812 1 79.5 133 ILE B C 1
ATOM 2079 O O . ILE B 1 133 ? -2.387 -17.75 -16.938 1 79.5 133 ILE B O 1
ATOM 2083 N N . GLU B 1 134 ? -0.188 -18 -16.953 1 81.88 134 GLU B N 1
ATOM 2084 C CA . GLU B 1 134 ? -0.238 -19.438 -17.219 1 81.88 134 GLU B CA 1
ATOM 2085 C C . GLU B 1 134 ? -1.023 -20.172 -16.141 1 81.88 134 GLU B C 1
ATOM 2087 O O . GLU B 1 134 ? -1.845 -21.047 -16.453 1 81.88 134 GLU B O 1
ATOM 2092 N N . LEU B 1 135 ? -0.772 -19.844 -14.938 1 81.12 135 LEU B N 1
ATOM 2093 C CA . LEU B 1 135 ? -1.42 -20.516 -13.812 1 81.12 135 LEU B CA 1
ATOM 2094 C C . LEU B 1 135 ? -2.908 -20.188 -13.766 1 81.12 135 LEU B C 1
ATOM 2096 O O . LEU B 1 135 ? -3.723 -21.031 -13.375 1 81.12 135 LEU B O 1
ATOM 2100 N N . THR B 1 136 ? -3.219 -18.953 -14.102 1 81.12 136 THR B N 1
ATOM 2101 C CA . THR B 1 136 ? -4.613 -18.531 -14.094 1 81.12 136 THR B CA 1
ATOM 2102 C C . THR B 1 136 ? -5.391 -19.219 -15.211 1 81.12 136 THR B C 1
ATOM 2104 O O . THR B 1 136 ? -6.559 -19.578 -15.031 1 81.12 136 THR B O 1
ATOM 2107 N N . LYS B 1 137 ? -4.852 -19.422 -16.344 1 76.5 137 LYS B N 1
ATOM 2108 C CA . LYS B 1 137 ? -5.477 -20.094 -17.484 1 76.5 137 LYS B CA 1
ATOM 2109 C C . LYS B 1 137 ? -5.723 -21.562 -17.188 1 76.5 137 LYS B C 1
ATOM 2111 O O . LYS B 1 137 ? -6.742 -22.125 -17.609 1 76.5 137 LYS B O 1
ATOM 2116 N N . LYS B 1 138 ? -4.84 -22.078 -16.484 1 73.5 138 LYS B N 1
ATOM 2117 C CA . LYS B 1 138 ? -4.973 -23.484 -16.172 1 73.5 138 LYS B CA 1
ATOM 2118 C C . LYS B 1 138 ? -6.121 -23.734 -15.203 1 73.5 138 LYS B C 1
ATOM 2120 O O . LYS B 1 138 ? -6.672 -24.828 -15.141 1 73.5 138 LYS B O 1
ATOM 2125 N N . ARG B 1 139 ? -6.48 -22.734 -14.5 1 68.25 139 ARG B N 1
ATOM 2126 C CA . ARG B 1 139 ? -7.508 -22.906 -13.477 1 68.25 139 ARG B CA 1
ATOM 2127 C C . ARG B 1 139 ? -8.883 -22.5 -14.008 1 68.25 139 ARG B C 1
ATOM 2129 O O . ARG B 1 139 ? -9.898 -22.766 -13.375 1 68.25 139 ARG B O 1
ATOM 2136 N N . ARG B 1 140 ? -8.938 -21.938 -15.18 1 57.44 140 ARG B N 1
ATOM 2137 C CA . ARG B 1 140 ? -10.227 -21.672 -15.82 1 57.44 140 ARG B CA 1
ATOM 2138 C C . ARG B 1 140 ? -10.695 -22.875 -16.641 1 57.44 140 ARG B C 1
ATOM 2140 O O . ARG B 1 140 ? -9.875 -23.609 -17.188 1 57.44 140 ARG B O 1
#

Foldseek 3Di:
DPDDDDDDDDDDDPDDPDDDDFQWKWFAFPVGIDIDGAQDDWDKGKGAFAWIWTAHPPGDIWIKTALIDMKTDDNHDIDGDGPDIDTLVRFDLVVLVVQLVVLVVQCVPDPDDVSNVVSVSSNRNSVRSNVSNVVVVVVD/DPDDDDDDDDDDDPDDPDDDDFQWKWFAFPVGIDIDGAQDDWDKGKGAFAWIWTAHPPGDIWIKTALIDMKTDDNHDIDGDGPDIDTLVPFDLVVLVVQLVVLVVQCVPDPDDVSNVVSVSSNRNSVRSNVSNVVVVVVD

InterPro domains:
  IPR001469 ATP synthase, F1 complex, delta/epsilon subunit [MF_00530] (4-132)
  IPR001469 ATP synthase, F1 complex, delta/epsilon subunit [PTHR13822] (6-133)
  IPR001469 ATP synthase, F1 complex, delta/epsilon subunit [TIGR01216] (5-134)
  IPR001469 ATP synthase, F1 complex, delta/epsilon subunit [cd12152] (6-128)
  IPR020546 ATP synthase, F1 complex, delta/epsilon subunit, N-terminal [PF02823] (6-85)
  IPR020547 ATP synthase epsilon subunit, C-terminal domain [PF00401] (89-134)
  IPR036771 F0F1 ATP synthase delta/epsilon subunit, N-terminal [G3DSA:2.60.15.10] (4-91)
  IPR036771 F0F1 ATP synthase delta/epsilon subunit, N-terminal [SSF51344] (5-87)
  IPR036794 ATP synthase delta/epsilon subunit, C-terminal domain superfamily [SSF46604] (89-138)

Sequence (280 aa):
MAAITFHLDVVSAEKKIFSGRVETFQVTGSEGELGIFHGHTPLLTAIKPGMVRIVKQHGHEEIIYVSGGMVEIQPGTATVLADTAIRGEELDAAKAEEAKRRAEEQIQNQHGDMDFAQAASELAKAIAQLRVIELTKKRRMAAITFHLDVVSAEKKIFSGRVETFQVTGSEGELGIFHGHTPLLTAIKPGMVRIVKQHGHEEIIYVSGGMVEIQPGTATVLADTAIRGEELDAAKAEEAKRRAEEQIQNQHGDMDFAQAASELAKAIAQLRVIELTKKRR

Solvent-accessible surface area (backbone atoms only — not comparable to full-atom values): 13680 Å² total; per-residue (Å²): 125,83,78,65,58,24,40,39,35,35,28,13,21,68,40,78,77,40,77,48,67,24,37,34,39,32,38,37,33,76,89,39,79,43,79,46,44,57,64,34,71,70,44,76,47,50,28,42,44,22,43,38,43,34,29,28,71,96,68,49,71,48,52,29,26,27,56,19,40,36,35,41,36,40,43,61,36,35,38,36,45,14,50,38,54,44,49,21,89,71,57,52,66,68,59,28,50,49,41,29,52,52,18,50,50,41,44,72,68,43,88,46,72,70,56,34,54,53,20,48,50,44,27,46,32,19,49,22,45,46,51,35,38,55,56,46,56,71,73,99,127,84,78,67,58,26,39,40,35,35,28,14,21,68,41,77,77,41,76,47,66,25,37,34,38,33,38,37,34,77,90,38,79,42,78,47,46,57,64,35,70,71,44,76,46,50,30,42,46,22,47,38,41,35,28,29,74,96,68,48,73,47,53,29,26,26,55,20,41,37,36,42,37,42,42,62,35,34,39,34,44,13,51,38,54,43,51,22,89,72,58,54,66,68,59,29,50,51,43,29,51,53,19,50,49,41,44,72,66,44,88,46,72,69,56,34,54,53,20,51,50,44,27,46,32,18,50,22,44,45,51,34,36,54,57,47,56,69,73,101

Radius of gyration: 20.84 Å; Cα contacts (8 Å, |Δi|>4): 643; chains: 2; bounding box: 58×57×49 Å

Nearest PDB structures (foldseek):
  1bsn-assembly1_A  TM=8.149E-01  e=3.489E-14  Escherichia coli
  8h9f-assembly1_H  TM=9.197E-01  e=3.623E-10  Homo sapiens
  1fs0-assembly1_E  TM=5.643E-01  e=1.478E-12  Escherichia coli
  5dn6-assembly1_I  TM=9.390E-01  e=2.403E-07  Paracoccus denitrificans
  7yry-assembly1_e  TM=5.999E-01  e=9.799E-10  Acinetobacter baumannii AB5075

pLDDT: mean 84.5, std 8.42, range [47.81, 96.5]